Protein AF-A0ABD0VHQ2-F1 (afdb_monomer)

InterPro domains:
  IPR003265 HhH-GPD domain [PF00730] (75-219)
  IPR003265 HhH-GPD domain [SM00478] (79-236)
  IPR003265 HhH-GPD domain [cd00056] (74-234)
  IPR011257 DNA glycosylase [SSF48150] (28-240)
  IPR023170 Helix-hairpin-helix, base-excision DNA repair, C-terminal [G3DSA:1.10.1670.10] (61-238)

Foldseek 3Di:
DDPPPPPDDPDDPPPQDDQPCPPQLPDAQVVLVVLLVVLCVVPNQDPLQVQQDDDPPDDDPDARPPPCFLLLQLLLLLLQPPADNVLSVQLSVLLCVQPVDLVSLLVDDLVSNLVSSVSSPPSSVSSVLSNQLQVVCCVVPVHSHDNVCLVDDLVVLQVVQVVRPPCDPLSSLSSQVRRSVHQAARDDPQNVLVCCLVVRDPVPDDRVSVRSNCSVNHDSSSRNSSNSSSVVCCVPPVCSVPPPDDDDDDDPDDD

pLDDT: mean 85.96, std 19.12, range [31.58, 98.62]

Structure (mmCIF, N/CA/C/O backbone):
data_AF-A0ABD0VHQ2-F1
#
_entry.id   AF-A0ABD0VHQ2-F1
#
loop_
_atom_site.group_PDB
_atom_site.id
_atom_site.type_symbol
_atom_site.label_atom_id
_atom_site.label_alt_id
_atom_site.label_comp_id
_atom_site.label_asym_id
_atom_site.label_entity_id
_atom_site.label_seq_id
_atom_site.pdbx_PDB_ins_code
_atom_site.Cartn_x
_atom_site.Cartn_y
_atom_site.Cartn_z
_atom_site.occupancy
_atom_site.B_iso_or_equiv
_atom_site.auth_seq_id
_atom_site.auth_comp_id
_atom_site.auth_asym_id
_atom_site.auth_atom_id
_atom_site.pdbx_PDB_model_num
ATOM 1 N N . MET A 1 1 ? -34.376 13.775 11.002 1.00 32.03 1 MET A N 1
ATOM 2 C CA . MET A 1 1 ? -34.172 14.749 9.905 1.00 32.03 1 MET A CA 1
ATOM 3 C C . MET A 1 1 ? -32.866 14.419 9.201 1.00 32.03 1 MET A C 1
ATOM 5 O O . MET A 1 1 ? -31.866 14.306 9.905 1.00 32.03 1 MET A O 1
ATOM 9 N N . PRO A 1 2 ? -32.842 14.221 7.873 1.00 35.91 2 PRO A N 1
ATOM 10 C CA . PRO A 1 2 ? -31.590 13.992 7.163 1.00 35.91 2 PRO A CA 1
ATOM 11 C C . PRO A 1 2 ? -30.773 15.289 7.191 1.00 35.91 2 PRO A C 1
ATOM 13 O O . PRO A 1 2 ? -31.261 16.351 6.802 1.00 35.91 2 PRO A O 1
ATOM 16 N N . ARG A 1 3 ? -29.548 15.234 7.725 1.00 41.62 3 ARG A N 1
ATOM 17 C CA . ARG A 1 3 ? -28.636 16.382 7.693 1.00 41.62 3 ARG A CA 1
ATOM 18 C C . ARG A 1 3 ? -28.199 16.581 6.248 1.00 41.62 3 ARG A C 1
ATOM 20 O O . ARG A 1 3 ? -27.579 15.702 5.661 1.00 41.62 3 ARG A O 1
ATOM 27 N N . ASN A 1 4 ? -28.547 17.741 5.702 1.00 34.88 4 ASN A N 1
ATOM 28 C CA . ASN A 1 4 ? -28.136 18.204 4.385 1.00 34.88 4 ASN A CA 1
ATOM 29 C C . ASN A 1 4 ? -26.598 18.172 4.294 1.00 34.88 4 ASN A C 1
ATOM 31 O O . ASN A 1 4 ? -25.917 19.029 4.865 1.00 34.88 4 ASN A O 1
ATOM 35 N N . LEU A 1 5 ? -26.044 17.167 3.614 1.00 46.16 5 LEU A N 1
ATOM 36 C CA . LEU A 1 5 ? -24.639 17.153 3.219 1.00 46.16 5 LEU A CA 1
ATOM 37 C C . LEU A 1 5 ? -24.462 18.297 2.218 1.00 46.16 5 LEU A C 1
ATOM 39 O O . LEU A 1 5 ? -24.967 18.232 1.100 1.00 46.16 5 LEU A O 1
ATOM 43 N N . LYS A 1 6 ? -23.799 19.383 2.638 1.00 37.25 6 LYS A N 1
ATOM 44 C CA . LYS A 1 6 ? -23.501 20.511 1.746 1.00 37.25 6 LYS A CA 1
ATOM 45 C C . LYS A 1 6 ? -22.791 19.980 0.491 1.00 37.25 6 LYS A C 1
ATOM 47 O O . LYS A 1 6 ? -21.845 19.200 0.644 1.00 37.25 6 LYS A O 1
ATOM 52 N N . PRO A 1 7 ? -23.180 20.414 -0.721 1.00 38.12 7 PRO A N 1
ATOM 53 C CA . PRO A 1 7 ? -22.456 20.053 -1.931 1.00 38.12 7 PRO A CA 1
ATOM 54 C C . PRO A 1 7 ? -21.006 20.533 -1.794 1.00 38.12 7 PRO A C 1
ATOM 56 O O . PRO A 1 7 ? -20.747 21.721 -1.576 1.00 38.12 7 PRO A O 1
ATOM 59 N N . ARG A 1 8 ? -20.053 19.595 -1.839 1.00 54.00 8 ARG A N 1
ATOM 60 C CA . ARG A 1 8 ? -18.623 19.924 -1.825 1.00 54.00 8 ARG A CA 1
ATOM 61 C C . ARG A 1 8 ? -18.292 20.652 -3.130 1.00 54.00 8 ARG A C 1
ATOM 63 O O . ARG A 1 8 ? -18.678 20.198 -4.203 1.00 54.00 8 ARG A O 1
ATOM 70 N N . LYS A 1 9 ? -17.577 21.779 -3.030 1.00 43.12 9 LYS A N 1
ATOM 71 C CA . LYS A 1 9 ? -16.965 22.436 -4.196 1.00 43.12 9 LYS A CA 1
ATOM 72 C C . LYS A 1 9 ? -16.105 21.407 -4.947 1.00 43.12 9 LYS A C 1
ATOM 74 O O . LYS A 1 9 ? -15.422 20.638 -4.267 1.00 43.12 9 LYS A O 1
ATOM 79 N N . PRO A 1 10 ? -16.088 21.419 -6.293 1.00 42.47 10 PRO A N 1
ATOM 80 C CA . PRO A 1 10 ? -15.136 20.624 -7.055 1.00 42.47 10 PRO A CA 1
ATOM 81 C C . PRO A 1 10 ? -13.730 20.951 -6.560 1.00 42.47 10 PRO A C 1
ATOM 83 O O . PRO A 1 10 ? -13.352 22.127 -6.494 1.00 42.47 10 PRO A O 1
ATOM 86 N N . LEU A 1 11 ? -12.979 19.930 -6.154 1.00 51.78 11 LEU A N 1
ATOM 87 C CA . LEU A 1 11 ? -11.563 20.104 -5.887 1.00 51.78 11 LEU A CA 1
ATOM 88 C C . LEU A 1 11 ? -10.924 20.464 -7.233 1.00 51.78 11 LEU A C 1
ATOM 90 O O . LEU A 1 11 ? -11.133 19.753 -8.216 1.00 51.78 11 LEU A O 1
ATOM 94 N N . ALA A 1 12 ? -10.211 21.592 -7.309 1.00 46.41 12 ALA A N 1
ATOM 95 C CA . ALA A 1 12 ? -9.442 21.922 -8.506 1.00 46.41 12 ALA A CA 1
ATOM 96 C C . ALA A 1 12 ? -8.569 20.711 -8.860 1.00 46.41 12 ALA A C 1
ATOM 98 O O . ALA A 1 12 ? -7.960 20.133 -7.956 1.00 46.41 12 ALA A O 1
ATOM 99 N N . ALA A 1 13 ? -8.557 20.305 -10.135 1.00 47.84 13 ALA A N 1
ATOM 100 C CA . ALA A 1 13 ? -7.766 19.169 -10.592 1.00 47.84 13 ALA A CA 1
ATOM 101 C C . ALA A 1 13 ? -6.332 19.334 -10.073 1.00 47.84 13 ALA A C 1
ATOM 103 O O . ALA A 1 13 ? -5.643 20.289 -10.438 1.00 47.84 13 ALA A O 1
ATOM 104 N N . ALA A 1 14 ? -5.921 18.465 -9.147 1.00 56.12 14 ALA A N 1
ATOM 105 C CA . ALA A 1 14 ? -4.583 18.530 -8.591 1.00 56.12 14 ALA A CA 1
ATOM 106 C C . ALA A 1 14 ? -3.606 18.316 -9.749 1.00 56.12 14 ALA A C 1
ATOM 108 O O . ALA A 1 14 ? -3.655 17.276 -10.405 1.00 56.12 14 ALA A O 1
ATOM 109 N N . MET A 1 15 ? -2.769 19.317 -10.033 1.00 58.94 15 MET A N 1
ATOM 110 C CA . MET A 1 15 ? -1.720 19.187 -11.039 1.00 58.94 15 MET A CA 1
ATOM 111 C C . MET A 1 15 ? -0.862 17.974 -10.684 1.00 58.94 15 MET A C 1
ATOM 113 O O . MET A 1 15 ? -0.415 17.847 -9.540 1.00 58.94 15 MET A O 1
ATOM 117 N N . GLU A 1 16 ? -0.659 17.075 -11.647 1.00 71.12 16 GLU A N 1
ATOM 118 C CA . GLU A 1 16 ? 0.240 15.947 -11.440 1.00 71.12 16 GLU A CA 1
ATOM 119 C C . GLU A 1 16 ? 1.636 16.480 -11.087 1.00 71.12 16 GLU A C 1
ATOM 121 O O . GLU A 1 16 ? 2.123 17.413 -11.738 1.00 71.12 16 GLU A O 1
ATOM 126 N N . PRO A 1 17 ? 2.283 15.934 -10.045 1.00 79.62 17 PRO A N 1
ATOM 127 C CA . PRO A 1 17 ? 3.626 16.354 -9.681 1.00 79.62 17 PRO A CA 1
ATOM 128 C C . PRO A 1 17 ? 4.595 16.119 -10.853 1.00 79.62 17 PRO A C 1
ATOM 130 O O . PRO A 1 17 ? 4.420 15.170 -11.624 1.00 79.62 17 PRO A O 1
ATOM 133 N N . PRO A 1 18 ? 5.626 16.969 -11.001 1.00 86.19 18 PRO A N 1
ATOM 134 C CA . PRO A 1 18 ? 6.576 16.852 -12.100 1.00 86.19 18 PRO A CA 1
ATOM 135 C C . PRO A 1 18 ? 7.311 15.507 -12.061 1.00 86.19 18 PRO A C 1
ATOM 137 O O . PRO A 1 18 ? 7.576 14.959 -10.990 1.00 86.19 18 PRO A O 1
ATOM 140 N N . GLU A 1 19 ? 7.667 14.991 -13.242 1.00 91.25 19 GLU A N 1
ATOM 141 C CA . GLU A 1 19 ? 8.496 13.788 -13.382 1.00 91.25 19 GLU A CA 1
ATOM 142 C C . GLU A 1 19 ? 9.865 14.027 -12.723 1.00 91.25 19 GLU A C 1
ATOM 144 O O . GLU A 1 19 ? 10.600 14.903 -13.185 1.00 91.25 19 GLU A O 1
ATOM 149 N N . PRO A 1 20 ? 10.224 13.291 -11.653 1.00 94.75 20 PRO A N 1
ATOM 150 C CA . PRO A 1 20 ? 11.471 13.533 -10.934 1.00 94.75 20 PRO A CA 1
ATOM 151 C C . PRO A 1 20 ? 12.729 13.132 -11.716 1.00 94.75 20 PRO A C 1
ATOM 153 O O . PRO A 1 20 ? 13.809 13.618 -11.377 1.00 94.75 20 PRO A O 1
ATOM 156 N N . TYR A 1 21 ? 12.616 12.254 -12.721 1.00 95.12 21 TYR 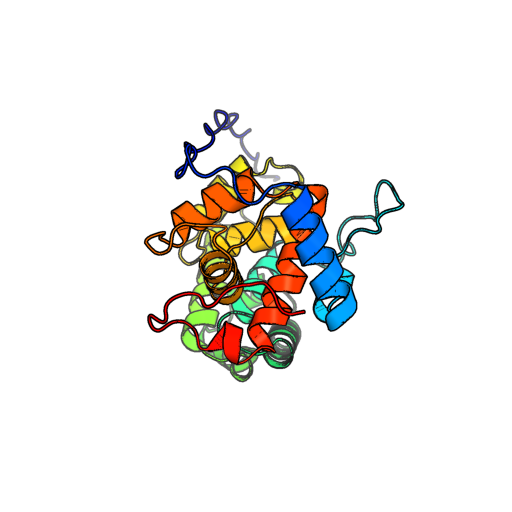A N 1
ATOM 157 C CA . TYR A 1 21 ? 13.741 11.770 -13.531 1.00 95.12 21 TYR A CA 1
ATOM 158 C C . TYR A 1 21 ? 13.438 11.897 -15.035 1.00 95.12 21 TYR A C 1
ATOM 160 O O . TYR A 1 21 ? 13.211 10.887 -15.708 1.00 95.12 21 TYR A O 1
ATOM 168 N N . PRO A 1 22 ? 13.420 13.125 -15.588 1.00 91.81 22 PRO A N 1
ATOM 169 C CA . PRO A 1 22 ? 13.055 13.357 -16.988 1.00 91.81 22 PRO A CA 1
ATOM 170 C C . PRO A 1 22 ? 14.007 12.661 -17.970 1.00 91.81 22 PRO A C 1
ATOM 172 O O . PRO A 1 22 ? 13.559 12.128 -18.984 1.00 91.81 22 PRO A O 1
ATOM 175 N N . ASP A 1 23 ? 15.292 12.580 -17.620 1.00 93.56 23 ASP A N 1
ATOM 176 C CA . ASP A 1 23 ? 16.342 12.000 -18.466 1.00 93.56 23 ASP A CA 1
ATOM 177 C C . ASP A 1 23 ? 16.473 10.475 -18.327 1.00 93.56 23 ASP A C 1
ATOM 179 O O . ASP A 1 23 ? 17.290 9.860 -19.008 1.00 93.56 23 ASP A O 1
ATOM 183 N N . LEU A 1 24 ? 15.691 9.841 -17.442 1.00 93.81 24 LEU A N 1
ATOM 184 C CA . LEU A 1 24 ? 15.707 8.390 -17.258 1.00 93.81 24 LEU A CA 1
ATOM 185 C C . LEU A 1 24 ? 14.541 7.761 -18.037 1.00 93.81 24 LEU A C 1
ATOM 187 O O . LEU A 1 24 ? 13.400 7.863 -17.584 1.00 93.81 24 LEU A O 1
ATOM 191 N N . PRO A 1 25 ? 14.778 7.103 -19.192 1.00 93.81 25 PRO A N 1
ATOM 192 C CA . PRO A 1 25 ? 13.713 6.571 -20.046 1.00 93.81 25 PRO A CA 1
ATOM 193 C C . PRO A 1 25 ? 13.103 5.250 -19.550 1.00 93.81 25 PRO A C 1
ATOM 195 O O . PRO A 1 25 ? 12.193 4.723 -20.191 1.00 93.81 25 PRO A O 1
ATOM 198 N N . PHE A 1 26 ? 13.596 4.711 -18.437 1.00 94.62 26 PHE A N 1
ATOM 199 C CA . PHE A 1 26 ? 13.237 3.394 -17.919 1.00 94.62 26 PHE A CA 1
ATOM 200 C C . PHE A 1 26 ? 12.211 3.487 -16.777 1.00 94.62 26 PHE A C 1
ATOM 202 O O . PHE A 1 26 ? 12.101 4.538 -16.169 1.00 94.62 26 PHE A O 1
ATOM 209 N N . PRO A 1 27 ? 11.467 2.412 -16.471 1.00 97.69 27 PRO A N 1
ATOM 210 C CA . PRO A 1 27 ? 11.302 1.247 -17.329 1.00 97.69 27 PRO A CA 1
ATOM 211 C C . PRO A 1 27 ? 10.542 1.586 -18.613 1.00 97.69 27 PRO A C 1
ATOM 213 O O . PRO A 1 27 ? 9.638 2.423 -18.619 1.00 97.69 27 PRO A O 1
ATOM 216 N N . THR A 1 28 ? 10.882 0.898 -19.701 1.00 97.69 28 THR A N 1
ATOM 217 C CA . THR A 1 28 ? 10.029 0.881 -20.894 1.00 97.69 28 THR A CA 1
ATOM 218 C C . THR A 1 28 ? 8.839 -0.058 -20.677 1.00 97.69 28 THR A C 1
ATOM 220 O O . THR A 1 28 ? 8.873 -0.958 -19.833 1.00 97.69 28 THR A O 1
ATOM 223 N N . ALA A 1 29 ? 7.778 0.105 -21.471 1.00 97.56 29 ALA A N 1
ATOM 224 C CA . ALA A 1 29 ? 6.630 -0.803 -21.434 1.00 97.56 29 ALA A CA 1
ATOM 225 C C . ALA A 1 29 ? 7.023 -2.261 -21.752 1.00 97.56 29 ALA A C 1
ATOM 227 O O . ALA A 1 29 ? 6.452 -3.195 -21.195 1.00 97.56 29 ALA A O 1
ATOM 228 N N . GLU A 1 30 ? 8.012 -2.458 -22.625 1.00 97.94 30 GLU A N 1
ATOM 229 C CA . GLU A 1 30 ? 8.549 -3.777 -22.967 1.00 97.94 30 GLU A CA 1
ATOM 230 C C . GLU A 1 30 ? 9.301 -4.409 -21.795 1.00 97.94 30 GLU A C 1
ATOM 232 O O . GLU A 1 30 ? 9.023 -5.553 -21.446 1.00 97.94 30 GLU A O 1
ATOM 237 N N . GLN A 1 31 ? 10.154 -3.645 -21.105 1.00 98.00 31 GLN A N 1
ATOM 238 C CA . GLN A 1 31 ? 10.816 -4.114 -19.884 1.00 98.00 31 GLN A CA 1
ATOM 239 C C . GLN A 1 31 ? 9.805 -4.466 -18.789 1.00 98.00 31 GLN A C 1
ATOM 241 O O . GLN A 1 31 ? 9.973 -5.469 -18.100 1.00 98.00 31 GLN A O 1
ATOM 246 N N . CYS A 1 32 ? 8.734 -3.676 -18.641 1.00 98.44 32 CYS A N 1
ATOM 247 C CA . CYS A 1 32 ? 7.661 -3.985 -17.696 1.00 98.44 32 CYS A CA 1
ATOM 248 C C . CYS A 1 32 ? 6.993 -5.330 -18.015 1.00 98.44 32 CYS A C 1
ATOM 250 O O . CYS A 1 32 ? 6.752 -6.115 -17.098 1.00 98.44 32 CYS A O 1
ATOM 252 N N . ARG A 1 33 ? 6.704 -5.601 -19.297 1.00 98.25 33 ARG A N 1
ATOM 253 C CA . ARG A 1 33 ? 6.120 -6.877 -19.742 1.00 98.25 33 ARG A CA 1
ATOM 254 C C . ARG A 1 33 ? 7.076 -8.041 -19.525 1.00 98.25 33 ARG A C 1
ATOM 256 O O . ARG A 1 33 ? 6.670 -9.004 -18.893 1.00 98.25 33 ARG A O 1
ATOM 263 N N . SER A 1 34 ? 8.332 -7.907 -19.951 1.00 98.06 34 SER A N 1
ATOM 264 C CA . SER A 1 34 ? 9.353 -8.946 -19.766 1.00 98.06 34 SER A CA 1
ATOM 265 C C . SER A 1 34 ? 9.490 -9.322 -18.294 1.00 98.06 34 SER A C 1
ATOM 267 O O . SER A 1 34 ? 9.296 -10.476 -17.942 1.00 98.06 34 SER A O 1
ATOM 269 N N . VAL A 1 35 ? 9.699 -8.343 -17.402 1.00 97.81 35 VAL A N 1
ATOM 270 C CA . VAL A 1 35 ? 9.850 -8.619 -15.963 1.00 97.81 35 VAL A CA 1
ATOM 271 C C . VAL A 1 35 ? 8.587 -9.244 -15.369 1.00 97.81 35 VAL A C 1
ATOM 273 O O . VAL A 1 35 ? 8.686 -10.153 -14.546 1.00 97.81 35 VAL A O 1
ATOM 276 N N . ARG A 1 36 ? 7.394 -8.783 -15.764 1.00 97.44 36 ARG A N 1
ATOM 277 C CA . ARG A 1 36 ? 6.133 -9.407 -15.339 1.00 97.44 36 ARG A CA 1
ATOM 278 C C . ARG A 1 36 ? 6.082 -10.872 -15.781 1.00 97.44 36 ARG A C 1
ATOM 280 O O . ARG A 1 36 ? 5.765 -11.724 -14.958 1.00 97.44 36 ARG A O 1
ATOM 287 N N . ASP A 1 37 ? 6.378 -11.153 -17.044 1.00 97.62 37 ASP A N 1
ATOM 288 C CA . ASP A 1 37 ? 6.254 -12.488 -17.635 1.00 97.62 37 ASP A CA 1
ATOM 289 C C . ASP A 1 37 ? 7.297 -13.453 -17.058 1.00 97.62 37 ASP A C 1
ATOM 291 O O . ASP A 1 37 ? 6.944 -14.569 -16.678 1.00 97.62 37 ASP A O 1
ATOM 295 N N . ASP A 1 38 ? 8.533 -12.993 -16.858 1.00 97.44 38 ASP A N 1
ATOM 296 C CA . ASP A 1 38 ? 9.605 -13.764 -16.221 1.00 97.44 38 ASP A CA 1
ATOM 297 C C . ASP A 1 38 ? 9.257 -14.120 -14.770 1.00 97.44 38 ASP A C 1
ATOM 299 O O . ASP A 1 38 ? 9.387 -15.270 -14.344 1.00 97.44 38 ASP A O 1
ATOM 303 N N . LEU A 1 39 ? 8.765 -13.147 -13.991 1.00 96.56 39 LEU A N 1
ATOM 304 C CA . LEU A 1 39 ? 8.337 -13.398 -12.614 1.00 96.56 39 LEU A CA 1
ATOM 305 C C . LEU A 1 39 ? 7.130 -14.333 -12.568 1.00 96.56 39 LEU A C 1
ATOM 307 O O . LEU A 1 39 ? 7.074 -15.208 -11.704 1.00 96.56 39 LEU A O 1
ATOM 311 N N . LEU A 1 40 ? 6.178 -14.166 -13.486 1.00 95.44 40 LEU A N 1
ATOM 312 C CA . LEU A 1 40 ? 5.008 -15.028 -13.587 1.00 95.44 40 LEU A CA 1
ATOM 313 C C . LEU A 1 40 ? 5.405 -16.469 -13.934 1.00 95.44 40 LEU A C 1
ATOM 315 O O . LEU A 1 40 ? 4.886 -17.394 -13.317 1.00 95.44 40 LEU A O 1
ATOM 319 N N . ALA A 1 41 ? 6.341 -16.667 -14.862 1.00 96.56 41 ALA A N 1
ATOM 320 C CA . ALA A 1 41 ? 6.870 -17.984 -15.206 1.00 96.56 41 ALA A CA 1
ATOM 321 C C . ALA A 1 41 ? 7.649 -18.615 -14.040 1.00 96.56 41 ALA A C 1
ATOM 323 O O . ALA A 1 41 ? 7.538 -19.815 -13.798 1.00 96.56 41 ALA A O 1
ATOM 324 N N . PHE A 1 42 ? 8.403 -17.808 -13.288 1.00 94.44 42 PHE A N 1
ATOM 325 C CA . PHE A 1 42 ? 9.232 -18.283 -12.181 1.00 94.44 42 PHE A CA 1
ATOM 326 C C . PHE A 1 42 ? 8.426 -18.720 -10.951 1.00 94.44 42 PHE A C 1
ATOM 328 O O . PHE A 1 42 ? 8.722 -19.757 -10.361 1.00 94.44 42 PHE A O 1
ATOM 335 N N . GLN A 1 43 ? 7.437 -17.924 -10.528 1.00 93.88 43 GLN A N 1
ATOM 336 C CA . GLN A 1 43 ? 6.738 -18.141 -9.249 1.00 93.88 43 GLN A CA 1
ATOM 337 C C . GLN A 1 43 ? 5.221 -18.341 -9.381 1.00 93.88 43 GLN A C 1
ATOM 339 O O . GLN A 1 43 ? 4.548 -18.586 -8.379 1.00 93.88 43 GLN A O 1
ATOM 344 N N . GLY A 1 44 ? 4.667 -18.229 -10.590 1.00 95.06 44 GLY A N 1
ATOM 345 C CA . GLY A 1 44 ? 3.226 -18.127 -10.794 1.00 95.06 44 GLY A CA 1
ATOM 346 C C . GLY A 1 44 ? 2.658 -16.794 -10.296 1.00 95.06 44 GLY A C 1
ATOM 347 O O . GLY A 1 44 ? 3.361 -15.937 -9.754 1.00 95.06 44 GLY A O 1
ATOM 348 N N . PHE A 1 45 ? 1.352 -16.599 -10.487 1.00 94.88 45 PHE A N 1
ATOM 349 C CA . PHE A 1 45 ? 0.678 -15.448 -9.894 1.00 94.88 45 PHE A CA 1
ATOM 350 C C . PHE A 1 45 ? 0.434 -15.717 -8.397 1.00 94.88 45 PHE A C 1
ATOM 352 O O . PHE A 1 45 ? -0.028 -16.810 -8.059 1.00 94.88 45 PHE A O 1
ATOM 359 N N . PRO A 1 46 ? 0.715 -14.773 -7.479 1.00 92.31 46 PRO A N 1
ATOM 360 C CA . PRO A 1 46 ? 0.592 -15.047 -6.051 1.00 92.31 46 PRO A CA 1
ATOM 361 C C . PRO A 1 46 ? -0.879 -15.176 -5.629 1.00 92.31 46 PRO A C 1
ATOM 363 O O . PRO A 1 46 ? -1.675 -14.245 -5.800 1.00 92.31 46 PRO A O 1
ATOM 366 N N . LYS A 1 47 ? -1.233 -16.328 -5.044 1.00 90.75 47 LYS A N 1
ATOM 367 C CA . LYS A 1 47 ? -2.615 -16.685 -4.671 1.00 90.75 47 LYS A CA 1
ATOM 368 C C . LYS A 1 47 ? -3.271 -15.666 -3.741 1.00 90.75 47 LYS A C 1
ATOM 370 O O . LYS A 1 47 ? -4.474 -15.432 -3.809 1.00 90.75 47 LYS A O 1
ATOM 375 N N . GLU A 1 48 ? -2.493 -15.026 -2.873 1.00 87.75 48 GLU A N 1
ATOM 376 C CA . GLU A 1 48 ? -2.980 -14.002 -1.948 1.00 87.75 48 GLU A CA 1
ATOM 377 C C . GLU A 1 48 ? -3.555 -12.759 -2.646 1.00 87.75 48 GLU A C 1
ATOM 379 O O . GLU A 1 48 ? -4.397 -12.070 -2.064 1.00 87.75 48 GLU A O 1
ATOM 384 N N . PHE A 1 49 ? -3.145 -12.486 -3.890 1.00 91.38 49 PHE A N 1
ATOM 385 C CA . PHE A 1 49 ? -3.606 -11.332 -4.659 1.00 91.38 49 PHE A CA 1
ATOM 386 C C . PHE A 1 49 ? -4.701 -11.669 -5.677 1.00 91.38 49 PHE A C 1
ATOM 388 O O . PHE A 1 49 ? -5.322 -10.751 -6.213 1.00 91.38 49 PHE A O 1
ATOM 395 N N . GLU A 1 50 ? -4.994 -12.954 -5.920 1.00 89.69 50 GLU A N 1
ATOM 396 C CA . GLU A 1 50 ? -5.964 -13.404 -6.938 1.00 89.69 50 GLU A CA 1
ATOM 397 C C . GLU A 1 50 ? -7.341 -12.759 -6.767 1.00 89.69 50 GLU A C 1
ATOM 399 O O . GLU A 1 50 ? -7.999 -12.411 -7.747 1.00 89.69 50 GLU A O 1
ATOM 404 N N . ARG A 1 51 ? -7.760 -12.518 -5.518 1.00 86.06 51 ARG A N 1
ATOM 405 C CA . ARG A 1 51 ? -9.055 -11.890 -5.226 1.00 86.06 51 ARG A CA 1
ATOM 406 C C . ARG A 1 51 ? -9.193 -10.477 -5.799 1.00 86.06 51 ARG A C 1
ATOM 408 O O . ARG A 1 51 ? -10.294 -10.101 -6.201 1.00 86.06 51 ARG A O 1
ATOM 415 N N . TYR A 1 52 ? -8.088 -9.730 -5.868 1.00 87.50 52 TYR A N 1
ATOM 416 C CA . TYR A 1 52 ? -8.048 -8.358 -6.382 1.00 87.50 52 TYR A CA 1
ATOM 417 C C . TYR A 1 52 ? -7.717 -8.286 -7.874 1.00 87.50 52 TYR A C 1
ATOM 419 O O . TYR A 1 52 ? -7.887 -7.225 -8.470 1.00 87.50 52 TYR A O 1
ATOM 427 N N . ARG A 1 53 ? -7.226 -9.381 -8.469 1.00 87.50 53 ARG A N 1
ATOM 428 C CA . ARG A 1 53 ? -6.822 -9.415 -9.875 1.00 87.50 53 ARG A CA 1
ATOM 429 C C . ARG A 1 53 ? -8.052 -9.330 -10.774 1.00 87.50 53 ARG A C 1
ATOM 431 O O . ARG A 1 53 ? -8.976 -10.143 -10.665 1.00 87.50 53 ARG A O 1
ATOM 438 N N . ARG A 1 54 ? -8.061 -8.354 -11.684 1.00 74.25 54 ARG A N 1
ATOM 439 C CA . ARG A 1 54 ? -9.069 -8.273 -12.747 1.00 74.25 54 ARG A CA 1
ATOM 440 C C . ARG A 1 54 ? -8.763 -9.324 -13.823 1.00 74.25 54 ARG A C 1
ATOM 442 O O . ARG A 1 54 ? -7.610 -9.423 -14.240 1.00 74.25 54 ARG A O 1
ATOM 449 N N . PRO A 1 55 ? -9.751 -10.108 -14.287 1.00 63.44 55 PRO A N 1
ATOM 450 C CA . PRO A 1 55 ? -9.565 -10.981 -15.440 1.00 63.44 55 PRO A CA 1
ATOM 451 C C . PRO A 1 55 ? -9.232 -10.156 -16.687 1.00 63.44 55 PRO A C 1
ATOM 453 O O . PRO A 1 55 ? -9.862 -9.129 -16.927 1.00 63.44 55 PRO A O 1
ATOM 456 N N . ALA A 1 56 ? -8.290 -10.629 -17.505 1.00 55.97 56 ALA A N 1
ATOM 457 C CA . ALA A 1 56 ? -7.863 -9.943 -18.729 1.00 55.97 56 ALA A CA 1
ATOM 458 C C . ALA A 1 56 ? -8.954 -9.861 -19.820 1.00 55.97 56 ALA A C 1
ATOM 460 O O . ALA A 1 56 ? -8.834 -9.071 -20.749 1.00 55.97 56 ALA A O 1
ATOM 461 N N . THR A 1 57 ? -10.007 -10.680 -19.730 1.00 46.50 57 THR A N 1
ATOM 462 C CA . THR A 1 57 ? -10.961 -10.927 -20.826 1.00 46.50 57 THR A CA 1
ATOM 463 C C . THR A 1 57 ? -12.372 -10.387 -20.602 1.00 46.50 57 THR A C 1
ATOM 465 O O . THR A 1 57 ? -13.222 -10.572 -21.468 1.00 46.50 57 THR A O 1
ATOM 468 N N . ILE A 1 58 ? -12.666 -9.714 -19.485 1.00 42.78 58 ILE A N 1
ATOM 469 C CA . ILE A 1 58 ? -14.024 -9.222 -19.209 1.00 42.78 58 ILE A CA 1
ATOM 470 C C . ILE A 1 58 ? -13.976 -7.753 -18.798 1.00 42.78 58 ILE A C 1
ATOM 472 O O . ILE A 1 58 ? -13.446 -7.399 -17.743 1.00 42.78 58 ILE A O 1
ATOM 476 N N . ALA A 1 59 ? -14.595 -6.907 -19.627 1.00 47.00 59 ALA A N 1
ATOM 477 C CA . ALA A 1 59 ? -15.112 -5.623 -19.189 1.00 47.00 59 ALA A CA 1
ATOM 478 C C . ALA A 1 59 ? -16.021 -5.871 -17.975 1.00 47.00 59 ALA A C 1
ATOM 480 O O . ALA A 1 59 ? -17.061 -6.509 -18.098 1.00 47.00 59 ALA A O 1
ATOM 481 N N . ALA A 1 60 ? -15.586 -5.389 -16.811 1.00 50.56 60 ALA A N 1
ATOM 482 C CA . ALA A 1 60 ? -16.280 -5.479 -15.530 1.00 50.56 60 ALA A CA 1
ATOM 483 C C . ALA A 1 60 ? -16.433 -6.902 -14.948 1.00 50.56 60 ALA A C 1
ATOM 485 O O . ALA A 1 60 ? -17.505 -7.502 -14.960 1.00 50.56 60 ALA A O 1
ATOM 486 N N . LYS A 1 61 ? -15.399 -7.378 -14.237 1.00 42.41 61 LYS A N 1
ATOM 487 C CA . LYS A 1 61 ? -15.708 -8.043 -12.958 1.00 42.41 61 LYS A CA 1
ATOM 488 C C . LYS A 1 61 ? -16.462 -7.001 -12.108 1.00 42.41 61 LYS A C 1
ATOM 490 O O . LYS A 1 61 ? -16.046 -5.835 -12.128 1.00 42.41 61 LYS A O 1
ATOM 495 N N . PRO A 1 62 ? -17.528 -7.364 -11.370 1.00 47.00 62 PRO A N 1
ATOM 496 C CA . PRO A 1 62 ? -18.048 -6.480 -10.337 1.00 47.00 62 PRO A CA 1
ATOM 497 C C . PRO A 1 62 ? -16.880 -6.033 -9.440 1.00 47.00 62 PRO A C 1
ATOM 499 O O . PRO A 1 62 ? -15.891 -6.773 -9.328 1.00 47.00 62 PRO A O 1
ATOM 502 N N . PRO A 1 63 ? -16.950 -4.850 -8.803 1.00 52.03 63 PRO A N 1
ATOM 503 C CA . PRO A 1 63 ? -15.998 -4.508 -7.749 1.00 52.03 63 PRO A CA 1
ATOM 504 C C . PRO A 1 63 ? -15.871 -5.688 -6.774 1.00 52.03 63 PRO A C 1
ATOM 506 O O . PRO A 1 63 ? -16.780 -6.523 -6.710 1.00 52.03 63 PRO A O 1
ATOM 509 N N . LEU A 1 64 ? -14.737 -5.777 -6.059 1.00 57.94 64 LEU A N 1
ATOM 510 C CA . LEU A 1 64 ? -14.577 -6.645 -4.878 1.00 57.94 64 LEU A CA 1
ATOM 511 C C . LEU A 1 64 ? -15.940 -6.912 -4.247 1.00 57.94 64 LEU A C 1
ATOM 513 O O . LEU A 1 64 ? -16.667 -5.935 -4.051 1.00 57.94 64 LEU A O 1
ATOM 517 N N . SER A 1 65 ? -16.284 -8.193 -4.035 1.00 52.78 65 SER A N 1
ATOM 518 C CA . SER A 1 65 ? -17.600 -8.627 -3.540 1.00 52.78 65 SER A CA 1
ATOM 519 C C . SER A 1 65 ? -18.178 -7.571 -2.609 1.00 52.78 65 SER A C 1
ATOM 521 O O . SER A 1 65 ? -17.453 -7.138 -1.711 1.00 52.78 65 SER A O 1
ATOM 523 N N . SER A 1 66 ? -19.427 -7.155 -2.840 1.00 50.47 66 SER A N 1
ATOM 524 C CA . SER A 1 66 ? -20.125 -6.038 -2.171 1.00 50.47 66 SER A CA 1
ATOM 525 C C . SER A 1 66 ? -20.009 -5.995 -0.641 1.00 50.47 66 SER A C 1
ATOM 527 O O . SER A 1 66 ? -20.353 -4.990 -0.032 1.00 50.47 66 SER A O 1
ATOM 529 N N . ASP A 1 67 ? -19.514 -7.071 -0.040 1.00 55.72 67 ASP A N 1
ATOM 530 C CA . ASP A 1 67 ? -19.295 -7.275 1.382 1.00 55.72 67 ASP A CA 1
ATOM 531 C C . ASP A 1 67 ? -17.968 -6.681 1.914 1.00 55.72 67 ASP A C 1
ATOM 533 O O . ASP A 1 67 ? -17.846 -6.480 3.120 1.00 55.72 67 ASP A O 1
ATOM 537 N N . GLU A 1 68 ? -16.966 -6.372 1.071 1.00 73.75 68 GLU A N 1
ATOM 538 C CA . GLU A 1 68 ? -15.702 -5.758 1.529 1.00 73.75 68 GLU A CA 1
ATOM 539 C C . GLU A 1 68 ? -15.700 -4.235 1.313 1.00 73.75 68 GLU A C 1
ATOM 541 O O . GLU A 1 68 ? -15.364 -3.712 0.242 1.00 73.75 68 GLU A O 1
ATOM 546 N N . SER A 1 69 ? -16.056 -3.509 2.375 1.00 90.69 69 SER A N 1
ATOM 547 C CA . SER A 1 69 ? -16.052 -2.044 2.400 1.00 90.69 69 SER A CA 1
ATOM 548 C C . SER A 1 69 ? -14.642 -1.456 2.198 1.00 90.69 69 SER A C 1
ATOM 550 O O . SER A 1 69 ? -13.620 -2.062 2.542 1.00 90.69 69 SER A O 1
ATOM 552 N N . VAL A 1 70 ? -14.546 -0.222 1.691 1.00 94.38 70 VAL A N 1
ATOM 553 C CA . VAL A 1 70 ? -13.239 0.468 1.565 1.00 94.38 70 VAL A CA 1
ATOM 554 C C . VAL A 1 70 ? -12.538 0.641 2.923 1.00 94.38 70 VAL A C 1
ATOM 556 O O . VAL A 1 70 ? -11.305 0.636 2.993 1.00 94.38 70 VAL A O 1
ATOM 559 N N . ILE A 1 71 ? -13.298 0.763 4.017 1.00 95.50 71 ILE A N 1
ATOM 560 C CA . ILE A 1 71 ? -12.728 0.899 5.360 1.00 95.50 71 ILE A CA 1
ATOM 561 C C . ILE A 1 71 ? -12.165 -0.427 5.891 1.00 95.50 71 ILE A C 1
ATOM 563 O O . ILE A 1 71 ? -11.076 -0.425 6.473 1.00 95.50 71 ILE A O 1
ATOM 567 N N . ASP A 1 72 ? -12.808 -1.559 5.584 1.00 95.31 72 ASP A N 1
ATOM 568 C CA . ASP A 1 72 ? -12.264 -2.903 5.821 1.00 95.31 72 ASP A CA 1
ATOM 569 C C . ASP A 1 72 ? -10.923 -3.067 5.104 1.00 95.31 72 ASP A C 1
ATOM 571 O O . ASP A 1 72 ? -9.946 -3.566 5.677 1.00 95.31 72 ASP A O 1
ATOM 575 N N . GLY A 1 73 ? -10.844 -2.569 3.870 1.00 94.56 73 GLY A N 1
ATOM 576 C CA . GLY A 1 73 ? -9.621 -2.615 3.089 1.00 94.56 73 GLY A CA 1
ATOM 577 C C . GLY A 1 73 ? -8.486 -1.768 3.643 1.00 94.56 73 GLY A C 1
ATOM 578 O O . GLY A 1 73 ? -7.348 -2.233 3.762 1.00 94.56 73 GLY A O 1
ATOM 579 N N . LEU A 1 74 ? -8.792 -0.544 4.068 1.00 96.25 74 LEU A N 1
ATOM 580 C CA . LEU A 1 74 ? -7.824 0.324 4.728 1.00 96.25 74 LEU A CA 1
ATOM 581 C C . LEU A 1 74 ? -7.269 -0.315 6.013 1.00 96.25 74 LEU A C 1
ATOM 583 O O . LEU A 1 74 ? -6.054 -0.312 6.229 1.00 96.25 74 LEU A O 1
ATOM 587 N N . VAL A 1 75 ? -8.131 -0.900 6.851 1.00 96.81 75 VAL A N 1
ATOM 588 C CA . VAL A 1 75 ? -7.698 -1.592 8.076 1.00 96.81 75 VAL A CA 1
ATOM 589 C C . VAL A 1 75 ? -6.879 -2.840 7.744 1.00 96.81 75 VAL A C 1
ATOM 591 O O . VAL A 1 75 ? -5.833 -3.054 8.358 1.00 96.81 75 VAL A O 1
ATOM 594 N N . SER A 1 76 ? -7.272 -3.610 6.728 1.00 95.81 76 SER A N 1
ATOM 595 C CA . SER A 1 76 ? -6.506 -4.765 6.239 1.00 95.81 76 SER A CA 1
ATOM 596 C C . SER A 1 76 ? -5.082 -4.376 5.818 1.00 95.81 76 SER A C 1
ATOM 598 O O . SER A 1 76 ? -4.114 -5.023 6.226 1.00 95.81 76 SER A O 1
ATOM 600 N N . ILE A 1 77 ? -4.925 -3.268 5.083 1.00 95.44 77 ILE A N 1
ATOM 601 C CA . ILE A 1 77 ? -3.613 -2.739 4.670 1.00 95.44 77 ILE A CA 1
ATOM 602 C C . ILE A 1 77 ? -2.779 -2.284 5.874 1.00 95.44 77 ILE A C 1
ATOM 604 O O . ILE A 1 77 ? -1.562 -2.454 5.883 1.00 95.44 77 ILE A O 1
ATOM 608 N N . LEU A 1 78 ? -3.392 -1.696 6.905 1.00 95.69 78 LEU A N 1
ATOM 609 C CA . LEU A 1 78 ? -2.669 -1.312 8.124 1.00 95.69 78 LEU A CA 1
ATOM 610 C C . LEU A 1 78 ? -2.204 -2.534 8.916 1.00 95.69 78 LEU A C 1
ATOM 612 O O . LEU A 1 78 ? -1.083 -2.554 9.435 1.00 95.69 78 LEU A O 1
ATOM 616 N N . LEU A 1 79 ? -3.049 -3.562 8.996 1.00 96.69 79 LEU A N 1
ATOM 617 C CA . LEU A 1 79 ? -2.735 -4.801 9.693 1.00 96.69 79 LEU A CA 1
ATOM 618 C C . LEU A 1 79 ? -1.634 -5.601 8.993 1.00 96.69 79 LEU A C 1
ATOM 620 O O . LEU A 1 79 ? -0.856 -6.242 9.700 1.00 96.69 79 LEU A O 1
ATOM 624 N N . SER A 1 80 ? -1.493 -5.504 7.666 1.00 93.88 80 SER A N 1
ATOM 625 C CA . SER A 1 80 ? -0.432 -6.179 6.899 1.00 93.88 80 SER A CA 1
ATOM 626 C C . SER A 1 80 ? 0.960 -5.556 7.031 1.00 93.88 80 SER A C 1
ATOM 628 O O . SER A 1 80 ? 1.958 -6.183 6.679 1.00 93.88 80 SER A O 1
ATOM 630 N N . GLN A 1 81 ? 1.080 -4.357 7.605 1.00 91.56 81 GLN A N 1
ATOM 631 C CA . GLN A 1 81 ? 2.384 -3.713 7.788 1.00 91.56 81 GLN A CA 1
ATOM 632 C C . GLN A 1 81 ? 3.256 -4.481 8.791 1.00 91.56 81 GLN A C 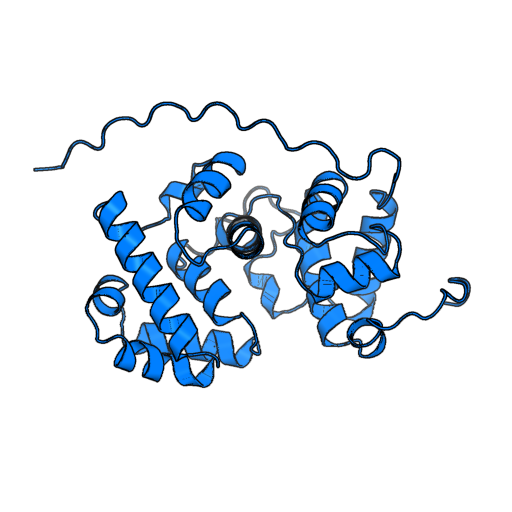1
ATOM 634 O O . GLN A 1 81 ? 2.834 -4.726 9.923 1.00 91.56 81 GLN A O 1
ATOM 639 N N . ASN A 1 82 ? 4.499 -4.787 8.408 1.00 89.94 82 ASN A N 1
ATOM 640 C CA . ASN A 1 82 ? 5.506 -5.443 9.258 1.00 89.94 82 ASN A CA 1
ATOM 641 C C . ASN A 1 82 ? 5.016 -6.756 9.890 1.00 89.94 82 ASN A C 1
ATOM 643 O O . ASN A 1 82 ? 5.225 -7.006 11.077 1.00 89.94 82 ASN A O 1
ATOM 647 N N . THR A 1 83 ? 4.314 -7.573 9.111 1.00 92.44 83 THR A N 1
ATOM 648 C CA . THR A 1 83 ? 3.868 -8.901 9.530 1.00 92.44 83 THR A CA 1
ATOM 649 C C . THR A 1 83 ? 3.699 -9.811 8.318 1.00 92.44 83 THR A C 1
ATOM 651 O O . THR A 1 83 ? 3.888 -9.383 7.180 1.00 92.44 83 THR A O 1
ATOM 654 N N . THR A 1 84 ? 3.370 -11.077 8.551 1.00 90.62 84 THR A N 1
ATOM 655 C CA . THR A 1 84 ? 3.072 -12.031 7.478 1.00 90.62 84 THR A CA 1
ATOM 656 C C . THR A 1 84 ? 1.612 -11.921 7.046 1.00 90.62 84 THR A C 1
ATOM 658 O O . THR A 1 84 ? 0.751 -11.551 7.845 1.00 90.62 84 THR A O 1
ATOM 661 N N . GLU A 1 85 ? 1.302 -12.311 5.807 1.00 88.38 85 GLU A N 1
ATOM 662 C CA . GLU A 1 85 ? -0.087 -12.332 5.315 1.00 88.38 85 GLU A CA 1
ATOM 663 C C . GLU A 1 85 ? -0.996 -13.230 6.171 1.00 88.38 85 GLU A C 1
ATOM 665 O O . GLU A 1 85 ? -2.146 -12.900 6.450 1.00 88.38 85 GLU A O 1
ATOM 670 N N . ALA A 1 86 ? -0.472 -14.358 6.660 1.00 91.38 86 ALA A N 1
ATOM 671 C CA . ALA A 1 86 ? -1.212 -15.234 7.565 1.00 91.38 86 ALA A CA 1
ATOM 672 C C . ALA A 1 86 ? -1.587 -14.515 8.875 1.00 91.38 86 ALA A C 1
ATOM 674 O O . ALA A 1 86 ? -2.719 -14.615 9.351 1.00 91.38 86 ALA A O 1
ATOM 675 N N . ASN A 1 87 ? -0.653 -13.746 9.443 1.00 95.81 87 ASN A N 1
ATOM 676 C CA . ASN A 1 87 ? -0.891 -12.988 10.667 1.00 95.81 87 ASN A CA 1
ATOM 677 C C . ASN A 1 87 ? -1.818 -11.792 10.447 1.00 95.81 87 ASN A C 1
ATOM 679 O O . ASN A 1 87 ? -2.661 -11.534 11.304 1.00 95.81 87 ASN A O 1
ATOM 683 N N . SER A 1 88 ? -1.695 -11.078 9.325 1.00 95.75 88 SER A N 1
ATOM 684 C CA . SER A 1 88 ? -2.562 -9.939 9.006 1.00 95.75 88 SER A CA 1
ATOM 685 C C . SER A 1 88 ? -4.018 -10.378 8.829 1.00 95.75 88 SER A C 1
ATOM 687 O O . SER A 1 88 ? -4.906 -9.801 9.456 1.00 95.75 88 SER A O 1
ATOM 689 N N . ARG A 1 89 ? -4.259 -11.463 8.077 1.00 94.50 89 ARG A N 1
ATOM 690 C CA . ARG A 1 89 ? -5.594 -12.055 7.889 1.00 94.50 89 ARG A CA 1
ATOM 691 C C . ARG A 1 89 ? -6.189 -12.537 9.205 1.00 94.50 89 ARG A C 1
ATOM 693 O O . ARG A 1 89 ? -7.344 -12.241 9.500 1.00 94.50 89 ARG A O 1
ATOM 700 N N . ARG A 1 90 ? -5.394 -13.230 10.027 1.00 97.56 90 ARG A N 1
ATOM 701 C CA . ARG A 1 90 ? -5.824 -13.682 11.358 1.00 97.56 90 ARG A CA 1
ATOM 702 C C . ARG A 1 90 ? -6.155 -12.508 12.281 1.00 97.56 90 ARG A C 1
ATOM 704 O O . ARG A 1 90 ? -7.137 -12.582 13.011 1.00 97.56 90 ARG A O 1
ATOM 711 N N . ALA A 1 91 ? -5.372 -11.429 12.239 1.00 98.25 91 ALA A N 1
ATOM 712 C CA . ALA A 1 91 ? -5.631 -10.227 13.028 1.00 98.25 91 ALA A CA 1
ATOM 713 C C . ALA A 1 91 ? -6.923 -9.525 12.592 1.00 98.25 91 ALA A C 1
ATOM 715 O O . ALA A 1 91 ? -7.704 -9.125 13.450 1.00 98.25 91 ALA A O 1
ATOM 716 N N . PHE A 1 92 ? -7.172 -9.414 11.284 1.00 97.75 92 PHE A N 1
ATOM 717 C CA . PHE A 1 92 ? -8.402 -8.818 10.762 1.00 97.75 92 PHE A CA 1
ATOM 718 C C . PHE A 1 92 ? -9.638 -9.647 11.138 1.00 97.75 92 PHE A C 1
ATOM 720 O O . PHE A 1 92 ? -10.598 -9.105 11.679 1.00 97.75 92 PHE A O 1
ATOM 727 N N . ALA A 1 93 ? -9.586 -10.970 10.943 1.00 97.50 93 ALA A N 1
ATOM 728 C CA . ALA A 1 93 ? -10.673 -11.872 11.323 1.00 97.50 93 ALA A CA 1
ATOM 729 C C . ALA A 1 93 ? -10.960 -11.829 12.835 1.00 97.50 93 ALA A C 1
ATOM 731 O O . ALA A 1 93 ? -12.111 -11.729 13.246 1.00 97.50 93 ALA A O 1
ATOM 732 N N . SER A 1 94 ? -9.910 -11.836 13.664 1.00 98.50 94 SER A N 1
ATOM 733 C CA . SER A 1 94 ? -10.022 -11.697 15.122 1.00 98.50 94 SER A CA 1
ATOM 734 C C . SER A 1 94 ? -10.646 -10.356 15.527 1.00 98.50 94 SER A C 1
ATOM 736 O O . SER A 1 94 ? -11.523 -10.320 16.387 1.00 98.50 94 SER A O 1
ATOM 738 N N . LEU A 1 95 ? -10.256 -9.256 14.869 1.00 98.44 95 LEU A N 1
ATOM 739 C CA . LEU A 1 95 ? -10.838 -7.935 15.107 1.00 98.44 95 LEU A CA 1
ATOM 740 C C . LEU A 1 95 ? -12.336 -7.914 14.792 1.00 98.44 95 LEU A C 1
ATOM 742 O O . LEU A 1 95 ? -13.111 -7.493 15.642 1.00 98.44 95 LEU A O 1
ATOM 746 N N . LYS A 1 96 ? -12.740 -8.400 13.613 1.00 97.56 96 LYS A N 1
ATOM 747 C CA . LYS A 1 96 ? -14.150 -8.436 13.193 1.00 97.56 96 LYS A CA 1
ATOM 748 C C . LYS A 1 96 ? -14.994 -9.407 14.016 1.00 97.56 96 LYS A C 1
ATOM 750 O O . LYS A 1 96 ? -16.170 -9.149 14.232 1.00 97.56 96 LYS A O 1
ATOM 755 N N . SER A 1 97 ? -14.402 -10.494 14.510 1.00 97.94 97 SER A N 1
ATOM 756 C CA . SER A 1 97 ? -15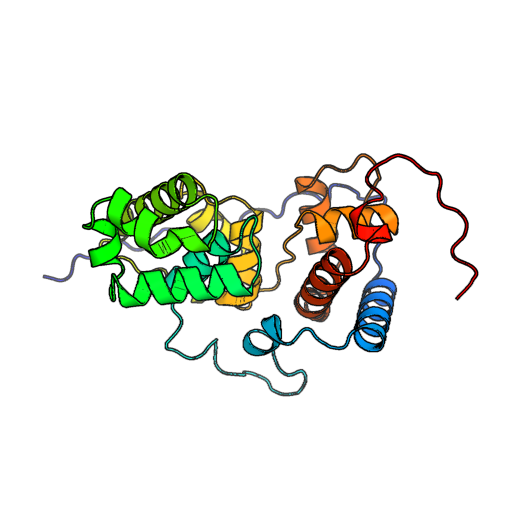.081 -11.410 15.430 1.00 97.94 97 SER A CA 1
ATOM 757 C C . SER A 1 97 ? -15.315 -10.787 16.807 1.00 97.94 97 SER A C 1
ATOM 759 O O . SER A 1 97 ? -16.329 -11.085 17.428 1.00 97.94 97 SER A O 1
ATOM 761 N N . ALA A 1 98 ? -14.378 -9.974 17.303 1.00 98.12 98 ALA A N 1
ATOM 762 C CA . ALA A 1 98 ? -14.506 -9.298 18.593 1.00 98.12 98 ALA A CA 1
ATOM 763 C C . ALA A 1 98 ? -15.372 -8.029 18.514 1.00 98.12 98 ALA A C 1
ATOM 765 O O . ALA A 1 98 ? -16.007 -7.671 19.500 1.00 98.12 98 ALA A O 1
ATOM 766 N N . PHE A 1 99 ? -15.370 -7.364 17.356 1.00 98.12 99 PHE A N 1
ATOM 767 C CA . PHE A 1 99 ? -16.094 -6.126 17.078 1.00 98.12 99 PHE A CA 1
ATOM 768 C C . PHE A 1 99 ? -16.711 -6.210 15.670 1.00 98.12 99 PHE A C 1
ATOM 770 O O . PHE A 1 99 ? -16.059 -5.846 14.682 1.00 98.12 99 PHE A O 1
ATOM 777 N N . PRO A 1 100 ? -17.948 -6.722 15.545 1.00 95.75 100 PRO A N 1
ATOM 778 C CA . PRO A 1 100 ? -18.619 -6.856 14.255 1.00 95.75 100 PRO A CA 1
ATOM 779 C C . PRO A 1 100 ? -18.758 -5.534 13.489 1.00 95.75 100 PRO A C 1
ATOM 781 O O . PRO A 1 100 ? -18.623 -5.527 12.261 1.00 95.75 100 PRO A O 1
ATOM 784 N N . THR A 1 101 ? -18.948 -4.409 14.185 1.00 96.44 101 THR A N 1
ATOM 785 C CA . THR A 1 101 ? -19.072 -3.069 13.579 1.00 96.44 101 THR A CA 1
ATOM 786 C C . THR A 1 101 ? -17.856 -2.174 13.844 1.00 96.44 101 THR A C 1
ATOM 788 O O . THR A 1 101 ? -17.115 -2.348 14.815 1.00 96.44 101 THR A O 1
ATOM 791 N N . TRP A 1 102 ? -17.626 -1.180 12.980 1.00 97.31 102 TRP A N 1
ATOM 792 C CA . TRP A 1 102 ? -16.539 -0.214 13.185 1.00 97.31 102 TRP A CA 1
ATOM 793 C C . TRP A 1 102 ? -16.851 0.785 14.307 1.00 97.31 102 TRP A C 1
ATOM 795 O O . TRP A 1 102 ? -15.935 1.286 14.963 1.00 97.31 102 TRP A O 1
ATOM 805 N N . GLU A 1 103 ? -18.132 1.026 14.578 1.00 97.31 103 GLU A N 1
ATOM 806 C CA . GLU A 1 103 ? -18.635 1.783 15.722 1.00 97.31 103 GLU A CA 1
ATOM 807 C C . GLU A 1 103 ? -18.234 1.110 17.037 1.00 97.31 103 GLU A C 1
ATOM 809 O O . GLU A 1 103 ? -17.760 1.779 17.957 1.00 97.31 103 GLU A O 1
ATOM 814 N N . GLU A 1 104 ? -18.331 -0.218 17.118 1.00 98.25 104 GLU A N 1
ATOM 815 C CA . GLU A 1 104 ? -17.827 -0.969 18.268 1.00 98.25 104 GLU A CA 1
ATOM 816 C C . GLU A 1 104 ? -16.312 -0.827 18.426 1.00 98.25 104 GLU A C 1
ATOM 818 O O . GLU A 1 104 ? -15.840 -0.605 19.540 1.00 98.25 104 GLU A O 1
ATOM 823 N N . VAL A 1 105 ? -15.536 -0.855 17.335 1.00 98.25 105 VAL A N 1
ATOM 824 C CA . VAL A 1 105 ? -14.082 -0.600 17.395 1.00 98.25 105 VAL A CA 1
ATOM 825 C C . VAL A 1 105 ? -13.778 0.817 17.902 1.00 98.25 105 VAL A C 1
ATOM 827 O O . VAL A 1 105 ? -12.833 1.020 18.675 1.00 98.25 105 VAL A O 1
ATOM 830 N N . LEU A 1 106 ? -14.561 1.816 17.482 1.00 97.50 106 LEU A N 1
ATOM 831 C CA . LEU A 1 106 ? -14.420 3.197 17.945 1.00 97.50 106 LEU A CA 1
ATOM 832 C C . LEU A 1 106 ? -14.711 3.319 19.451 1.00 97.50 106 LEU A C 1
ATOM 834 O O . LEU A 1 106 ? -13.938 3.973 20.166 1.00 97.50 106 LEU A O 1
ATOM 838 N N . ASN A 1 107 ? -15.767 2.657 19.929 1.00 97.62 107 ASN A N 1
ATOM 839 C CA . ASN A 1 107 ? -16.248 2.733 21.312 1.00 97.62 107 ASN A CA 1
ATOM 840 C C . ASN A 1 107 ? -15.470 1.841 22.294 1.00 97.62 107 ASN A C 1
ATOM 842 O O . ASN A 1 107 ? -15.363 2.179 23.470 1.00 97.62 107 ASN A O 1
ATOM 846 N N . ALA A 1 108 ? -14.885 0.734 21.834 1.00 98.12 108 ALA A N 1
ATOM 847 C CA . ALA A 1 108 ? -14.124 -0.190 22.672 1.00 98.12 108 ALA A CA 1
ATOM 848 C C . ALA A 1 108 ? -12.866 0.451 23.270 1.00 98.12 108 ALA A C 1
ATOM 850 O O . ALA A 1 108 ? -12.253 1.326 22.664 1.00 98.12 108 ALA A O 1
ATOM 851 N N . GLU A 1 109 ? -12.379 -0.022 24.415 1.00 97.88 109 GLU A N 1
ATOM 852 C CA . GLU A 1 109 ? -11.070 0.412 24.911 1.00 97.88 109 GLU A CA 1
ATOM 853 C C . GLU A 1 109 ? -9.949 0.074 23.914 1.00 97.88 109 GLU A C 1
ATOM 855 O O . GLU A 1 109 ? -9.914 -1.014 23.333 1.00 97.88 109 GLU A O 1
ATOM 860 N N . THR A 1 110 ? -8.975 0.977 23.745 1.00 97.69 110 THR A N 1
ATOM 861 C CA . THR A 1 110 ? -7.834 0.754 22.833 1.00 97.69 110 THR A CA 1
ATOM 862 C C . THR A 1 110 ? -7.097 -0.549 23.153 1.00 97.69 110 THR A C 1
ATOM 864 O O . THR A 1 110 ? -6.670 -1.251 22.239 1.00 97.69 110 THR A O 1
ATOM 867 N N . ARG A 1 111 ? -7.005 -0.908 24.440 1.00 97.81 111 ARG A N 1
ATOM 868 C CA . ARG A 1 111 ? -6.373 -2.147 24.910 1.00 97.81 111 ARG A CA 1
ATOM 869 C C . ARG A 1 111 ? -7.116 -3.405 24.446 1.00 97.81 111 ARG A C 1
ATOM 871 O O . ARG A 1 111 ? -6.479 -4.419 24.162 1.00 97.81 111 ARG A O 1
ATOM 878 N N . SER A 1 112 ? -8.440 -3.347 24.328 1.00 98.44 112 SER A N 1
ATOM 879 C CA . SER A 1 112 ? -9.254 -4.457 23.818 1.00 98.44 112 SER A CA 1
ATOM 880 C C . SER A 1 112 ? -9.036 -4.659 22.319 1.00 98.44 112 SER A C 1
ATOM 882 O O . SER A 1 112 ? -8.825 -5.789 21.877 1.00 98.44 112 SER A O 1
ATOM 884 N N . VAL A 1 113 ? -8.968 -3.565 21.551 1.00 98.62 113 VAL A N 1
ATOM 885 C CA . VAL A 1 113 ? -8.603 -3.599 20.123 1.00 98.62 113 VAL A CA 1
ATOM 886 C C . VAL A 1 113 ? -7.185 -4.149 19.941 1.00 98.62 113 VAL A C 1
ATOM 888 O O . VAL A 1 113 ? -6.966 -5.035 19.119 1.00 98.62 113 VAL A O 1
ATOM 891 N N . GLU A 1 114 ? -6.227 -3.684 20.747 1.00 98.44 114 GLU A N 1
ATOM 892 C CA . GLU A 1 114 ? -4.850 -4.189 20.754 1.00 98.44 114 GLU A CA 1
ATOM 893 C C . GLU A 1 114 ? -4.791 -5.699 21.018 1.00 98.44 114 GLU A C 1
ATOM 895 O O . GLU A 1 114 ? -4.106 -6.423 20.292 1.00 98.44 114 GLU A O 1
ATOM 900 N N . LYS A 1 115 ? -5.531 -6.190 22.022 1.00 98.50 115 LYS A N 1
ATOM 901 C CA . LYS A 1 115 ? -5.609 -7.623 22.336 1.00 98.50 115 LYS A CA 1
ATOM 902 C C . LYS A 1 115 ? -6.143 -8.423 21.146 1.00 98.50 115 LYS A C 1
ATOM 904 O O . LYS A 1 115 ? -5.561 -9.458 20.824 1.00 98.50 115 LYS A O 1
ATOM 909 N N . ALA A 1 116 ? -7.189 -7.932 20.478 1.00 98.50 116 ALA A N 1
ATOM 910 C CA . ALA A 1 116 ? -7.796 -8.598 19.326 1.00 98.50 116 ALA A CA 1
ATOM 911 C C . ALA A 1 116 ? -6.824 -8.738 18.142 1.00 98.50 116 ALA A C 1
ATOM 913 O O . ALA A 1 116 ? -6.813 -9.772 17.476 1.00 98.50 116 ALA A O 1
ATOM 914 N N . ILE A 1 117 ? -5.958 -7.745 17.911 1.00 98.56 117 ILE A N 1
ATOM 915 C CA . ILE A 1 117 ? -5.017 -7.738 16.775 1.00 98.56 117 ILE A CA 1
ATOM 916 C C . ILE A 1 117 ? -3.591 -8.159 17.149 1.00 98.56 117 ILE A C 1
ATOM 918 O O . ILE A 1 117 ? -2.683 -8.057 16.320 1.00 98.56 117 ILE A O 1
ATOM 922 N N . ARG A 1 118 ? -3.365 -8.643 18.379 1.00 97.81 118 ARG A N 1
ATOM 923 C CA . ARG A 1 118 ? -2.025 -8.934 18.924 1.00 97.81 118 ARG A CA 1
ATOM 924 C C . ARG A 1 118 ? -1.193 -9.853 18.030 1.00 97.81 118 ARG A C 1
ATOM 926 O O . ARG A 1 118 ? 0.010 -9.647 17.885 1.00 97.81 118 ARG A O 1
ATOM 933 N N . CYS A 1 119 ? -1.833 -10.831 17.393 1.00 97.12 119 CYS A N 1
ATOM 934 C CA . CYS A 1 119 ? -1.181 -11.781 16.492 1.00 97.12 119 CYS A CA 1
ATOM 935 C C . CYS A 1 119 ? -0.595 -11.135 15.219 1.00 97.12 119 CYS A C 1
ATOM 937 O O . CYS A 1 119 ? 0.268 -11.732 14.581 1.00 97.12 119 CYS A O 1
ATOM 939 N N . GLY A 1 120 ? -1.028 -9.920 14.867 1.00 95.25 120 GLY A N 1
ATOM 940 C CA . GLY A 1 120 ? -0.551 -9.155 13.718 1.00 95.25 120 GLY A CA 1
ATOM 941 C C . GLY A 1 120 ? 0.740 -8.368 13.964 1.00 95.25 120 GLY A C 1
ATOM 942 O O . GLY A 1 120 ? 1.264 -7.791 13.012 1.00 95.25 120 GLY A O 1
ATOM 943 N N . GLY A 1 121 ? 1.257 -8.322 15.199 1.00 95.69 121 GLY A N 1
ATOM 944 C CA . GLY A 1 121 ? 2.451 -7.548 15.562 1.00 95.69 121 GLY A CA 1
ATOM 945 C C . GLY A 1 121 ? 2.234 -6.027 15.541 1.00 95.69 121 GLY A C 1
ATOM 946 O O . GLY A 1 121 ? 1.326 -5.523 14.880 1.00 95.69 121 GLY A O 1
ATOM 947 N N . LEU A 1 122 ? 3.065 -5.279 16.280 1.00 95.75 122 LEU A N 1
ATOM 948 C CA . LEU A 1 122 ? 2.934 -3.818 16.467 1.00 95.75 122 LEU A CA 1
ATOM 949 C C . LEU A 1 122 ? 1.521 -3.385 16.915 1.00 95.75 122 LEU A C 1
ATOM 951 O O . LEU A 1 122 ? 1.021 -2.333 16.510 1.00 95.75 122 LEU A O 1
ATOM 955 N N . ALA A 1 123 ? 0.864 -4.220 17.723 1.00 97.06 123 ALA A N 1
ATOM 956 C CA . ALA A 1 123 ? -0.562 -4.118 18.013 1.00 97.06 123 ALA A CA 1
ATOM 957 C C . ALA A 1 123 ? -0.946 -2.798 18.691 1.00 97.06 123 ALA A C 1
ATOM 959 O O . ALA A 1 123 ? -1.917 -2.180 18.272 1.00 97.06 123 ALA A O 1
ATOM 960 N N . THR A 1 124 ? -0.147 -2.308 19.642 1.00 97.25 124 THR A N 1
ATOM 961 C CA . THR A 1 124 ? -0.365 -1.013 20.308 1.00 97.25 124 THR A CA 1
ATOM 962 C C . THR A 1 124 ? -0.443 0.132 19.289 1.00 97.25 124 THR A C 1
ATOM 964 O O . THR A 1 124 ? -1.415 0.887 19.244 1.00 97.25 124 THR A O 1
ATOM 967 N N . THR A 1 125 ? 0.545 0.216 18.388 1.00 95.69 125 THR A N 1
ATOM 9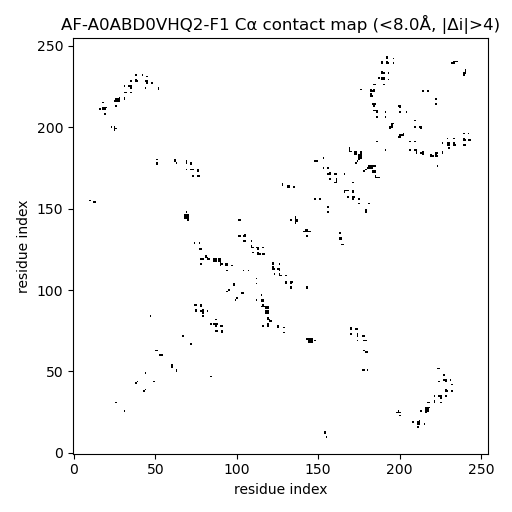68 C CA . THR A 1 125 ? 0.611 1.245 17.338 1.00 95.69 125 THR A CA 1
ATOM 969 C C . THR A 1 125 ? -0.520 1.095 16.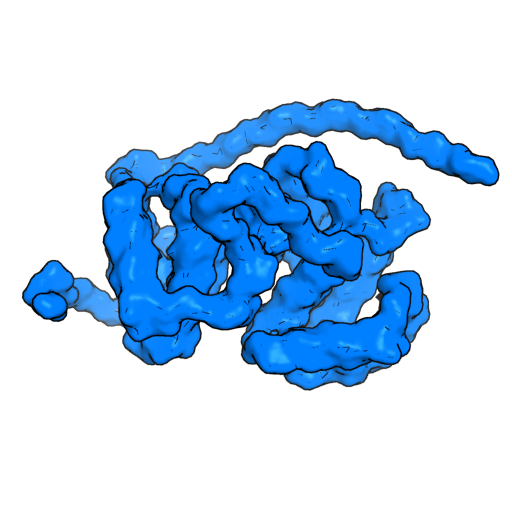322 1.00 95.69 125 THR A C 1
ATOM 971 O O . THR A 1 125 ? -1.131 2.090 15.927 1.00 95.69 125 THR A O 1
ATOM 974 N N . LYS A 1 126 ? -0.812 -0.135 15.882 1.00 96.31 126 LYS A N 1
ATOM 975 C CA . LYS A 1 126 ? -1.874 -0.404 14.903 1.00 96.31 126 LYS A CA 1
ATOM 976 C C . LYS A 1 126 ? -3.261 -0.112 15.480 1.00 96.31 126 LYS A C 1
ATOM 978 O O . LYS A 1 126 ? -4.047 0.545 14.806 1.00 96.31 126 LYS A O 1
ATOM 983 N N . ALA A 1 127 ? -3.535 -0.498 16.726 1.00 97.62 127 ALA A N 1
ATOM 984 C CA . ALA A 1 127 ? -4.802 -0.229 17.403 1.00 97.62 127 ALA A CA 1
ATOM 985 C C . ALA A 1 127 ? -5.049 1.278 17.538 1.00 97.62 127 ALA A C 1
ATOM 987 O O . ALA A 1 127 ? -6.108 1.764 17.143 1.00 97.62 127 ALA A O 1
ATOM 988 N N . ALA A 1 128 ? -4.047 2.037 17.995 1.00 95.81 128 ALA A N 1
ATOM 989 C CA . ALA A 1 128 ? -4.143 3.493 18.077 1.00 95.81 128 ALA A CA 1
ATOM 990 C C . ALA A 1 128 ? -4.433 4.137 16.706 1.00 95.81 128 ALA A C 1
ATOM 992 O O . ALA A 1 128 ? -5.285 5.018 16.603 1.00 95.81 128 ALA A O 1
ATOM 993 N N . ARG A 1 129 ? -3.768 3.678 15.635 1.00 95.75 129 ARG A N 1
ATOM 994 C CA . ARG A 1 129 ? -4.013 4.167 14.265 1.00 95.75 129 ARG A CA 1
ATOM 995 C C . ARG A 1 129 ? -5.418 3.841 13.768 1.00 95.75 129 ARG A C 1
ATOM 997 O O . ARG A 1 129 ? -6.082 4.739 13.262 1.00 95.75 129 ARG A O 1
ATOM 1004 N N . ILE A 1 130 ? -5.874 2.599 13.935 1.00 97.00 130 ILE A N 1
ATOM 1005 C CA . ILE A 1 130 ? -7.222 2.168 13.535 1.00 97.00 130 ILE A CA 1
ATOM 1006 C C . ILE A 1 130 ? -8.265 3.047 14.227 1.00 97.00 130 ILE A C 1
ATOM 1008 O O . ILE A 1 130 ? -9.090 3.656 13.552 1.00 97.00 130 ILE A O 1
ATOM 1012 N N . LYS A 1 131 ? -8.169 3.215 15.551 1.00 96.44 131 LYS A N 1
ATOM 1013 C CA . LYS A 1 131 ? -9.090 4.072 16.309 1.00 96.44 131 LYS A CA 1
ATOM 1014 C C . LYS A 1 131 ? -9.068 5.533 15.858 1.00 96.44 131 LYS A C 1
ATOM 1016 O O . LYS A 1 131 ? -10.126 6.147 15.753 1.00 96.44 131 LYS A O 1
ATOM 1021 N N . ASN A 1 132 ? -7.889 6.087 15.567 1.00 95.38 132 ASN A N 1
ATOM 1022 C CA . ASN A 1 132 ? -7.768 7.455 15.052 1.00 95.38 132 ASN A CA 1
ATOM 1023 C C . ASN A 1 132 ? -8.443 7.622 13.685 1.00 95.38 132 ASN A C 1
ATOM 1025 O O . ASN A 1 132 ? -9.044 8.663 13.433 1.00 95.38 132 ASN A O 1
ATOM 1029 N N . ILE A 1 133 ? -8.369 6.608 12.820 1.00 95.38 133 ILE A N 1
ATOM 1030 C CA . ILE A 1 133 ? -9.064 6.609 11.529 1.00 95.38 133 ILE A CA 1
ATOM 1031 C C . ILE A 1 133 ? -10.572 6.559 11.748 1.00 95.38 133 ILE A C 1
ATOM 1033 O O . ILE A 1 133 ? -11.258 7.438 11.242 1.00 95.38 133 ILE A O 1
ATOM 1037 N N . MET A 1 134 ? -11.080 5.615 12.551 1.00 96.19 134 MET A N 1
ATOM 1038 C CA . MET A 1 134 ? -12.520 5.518 12.841 1.00 96.19 134 MET A CA 1
ATOM 1039 C C . MET A 1 134 ? -13.072 6.844 13.374 1.00 96.19 134 MET A C 1
ATOM 1041 O O . MET A 1 134 ? -14.071 7.353 12.871 1.00 96.19 134 MET A O 1
ATOM 1045 N N . ARG A 1 135 ? -12.365 7.452 14.335 1.00 95.75 135 ARG A N 1
ATOM 1046 C CA . ARG A 1 135 ? -12.725 8.757 14.893 1.00 95.75 135 ARG A CA 1
ATOM 1047 C C . ARG A 1 135 ? -12.715 9.847 13.825 1.00 95.75 135 ARG A C 1
ATOM 1049 O O . ARG A 1 135 ? -13.700 10.556 13.678 1.00 95.75 135 ARG A O 1
ATOM 1056 N N . GLY A 1 136 ? -11.632 9.954 13.058 1.00 94.38 136 GLY A N 1
ATOM 1057 C CA . GLY A 1 136 ? -11.502 10.985 12.033 1.00 94.38 136 GLY A CA 1
ATOM 1058 C C . GLY A 1 136 ? -12.514 10.840 10.894 1.00 94.38 136 GLY A C 1
ATOM 1059 O O . GLY A 1 136 ? -12.882 11.844 10.289 1.00 94.38 136 GLY A O 1
ATOM 1060 N N . VAL A 1 137 ? -12.947 9.617 10.566 1.00 94.31 137 VAL A N 1
ATOM 1061 C CA . VAL A 1 137 ? -13.998 9.377 9.564 1.00 94.31 137 VAL A CA 1
ATOM 1062 C C . VAL A 1 137 ? -15.347 9.800 10.143 1.00 94.31 137 VAL A C 1
ATOM 1064 O O . VAL A 1 137 ? -16.031 10.616 9.526 1.00 94.31 137 VAL A O 1
ATOM 1067 N N . MET A 1 138 ? -15.671 9.351 11.360 1.00 95.44 138 MET A N 1
ATOM 1068 C CA . MET A 1 138 ? -16.892 9.733 12.074 1.00 95.44 138 MET A CA 1
ATOM 1069 C C . MET A 1 138 ? -17.024 11.258 12.222 1.00 95.44 138 MET A C 1
ATOM 1071 O O . MET A 1 138 ? -18.055 11.823 11.873 1.00 95.44 138 MET A O 1
ATOM 1075 N N . GLU A 1 139 ? -15.972 11.951 12.666 1.00 93.94 139 GLU A N 1
ATOM 1076 C CA . GLU A 1 139 ? -15.966 13.412 12.845 1.00 93.94 139 GLU A CA 1
ATOM 1077 C C . GLU A 1 139 ? -16.224 14.176 11.538 1.00 93.94 139 GLU A C 1
ATOM 1079 O O . GLU A 1 139 ? -16.890 15.211 11.541 1.00 93.94 139 GLU A O 1
ATOM 1084 N N . ARG A 1 140 ? -15.710 13.678 10.407 1.00 90.50 140 ARG A N 1
ATOM 1085 C CA . ARG A 1 140 ? -15.826 14.357 9.106 1.00 90.50 140 ARG A CA 1
ATOM 1086 C C . ARG A 1 140 ? -17.095 14.009 8.340 1.00 90.50 140 ARG A C 1
ATOM 1088 O O . ARG A 1 140 ? -17.542 14.818 7.529 1.00 90.50 140 ARG A O 1
ATOM 1095 N N . ARG A 1 141 ? -17.619 12.795 8.517 1.00 90.19 141 ARG A N 1
ATOM 1096 C CA . ARG A 1 141 ? -18.686 12.231 7.672 1.00 90.19 141 ARG A CA 1
ATOM 1097 C C . ARG A 1 141 ? -19.973 11.932 8.434 1.00 90.19 141 ARG A C 1
ATOM 1099 O O . ARG A 1 141 ? -21.021 11.858 7.808 1.00 90.19 141 ARG A O 1
ATOM 1106 N N . GLY A 1 142 ? -19.911 11.806 9.758 1.00 92.75 142 GLY A N 1
ATOM 1107 C CA . GLY A 1 142 ? -21.045 11.427 10.604 1.00 92.75 142 GLY A CA 1
ATOM 1108 C C . GLY A 1 142 ? -21.361 9.927 10.615 1.00 92.75 142 GLY A C 1
ATOM 1109 O O . GLY A 1 142 ? -22.268 9.522 11.331 1.00 92.75 142 GLY A O 1
ATOM 1110 N N . GLU A 1 143 ? -20.618 9.122 9.855 1.00 94.12 143 GLU A N 1
ATOM 1111 C CA . GLU A 1 143 ? -20.713 7.661 9.786 1.00 94.12 143 GLU A CA 1
ATOM 1112 C C . GLU A 1 143 ? -19.333 7.069 9.465 1.00 94.12 143 GLU A C 1
ATOM 1114 O O . GLU A 1 143 ? -18.508 7.738 8.832 1.00 94.12 143 GLU A O 1
ATOM 1119 N N . ILE A 1 144 ? -19.060 5.826 9.877 1.00 95.12 144 ILE A N 1
ATOM 1120 C CA . ILE A 1 144 ? -17.773 5.156 9.634 1.00 95.12 144 ILE A CA 1
ATOM 1121 C C . ILE A 1 144 ? -17.820 4.402 8.295 1.00 95.12 144 ILE A C 1
ATOM 1123 O O . ILE A 1 144 ? -17.775 3.178 8.227 1.00 95.12 144 ILE A O 1
ATOM 1127 N N . CYS A 1 145 ? -17.912 5.164 7.203 1.00 93.25 145 CYS A N 1
ATOM 1128 C CA . CYS A 1 145 ? -17.974 4.642 5.839 1.00 93.25 145 CYS A CA 1
ATOM 1129 C C . CYS A 1 145 ? -17.011 5.393 4.908 1.00 93.25 145 CYS A C 1
ATOM 1131 O O . CYS A 1 145 ? -16.894 6.619 4.959 1.00 93.25 145 CYS A O 1
ATOM 1133 N N . LEU A 1 146 ? -16.321 4.649 4.037 1.00 95.31 146 LEU A N 1
ATOM 1134 C CA . LEU A 1 146 ? -15.426 5.187 3.004 1.00 95.31 146 LEU A CA 1
ATOM 1135 C C . LEU A 1 146 ? -15.815 4.750 1.581 1.00 95.31 146 LEU A C 1
ATOM 1137 O O . LEU A 1 146 ? -15.083 5.043 0.640 1.00 95.31 146 LEU A O 1
ATOM 1141 N N . ASP A 1 147 ? -16.957 4.086 1.380 1.00 93.94 147 ASP A N 1
ATOM 1142 C CA . ASP 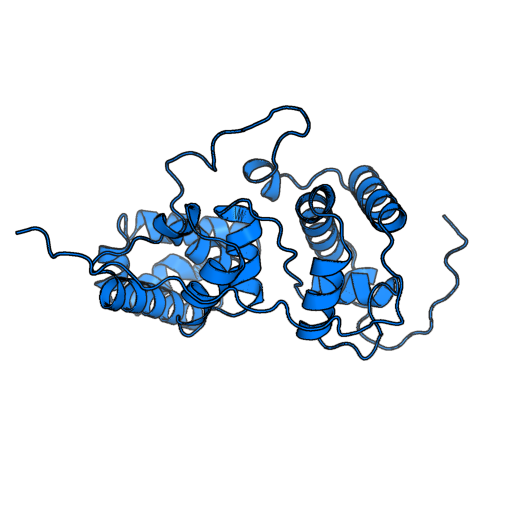A 1 147 ? -17.345 3.592 0.049 1.00 93.94 147 ASP A CA 1
ATOM 1143 C C . ASP A 1 147 ? -17.668 4.714 -0.949 1.00 93.94 147 ASP A C 1
ATOM 1145 O O . ASP A 1 147 ? -17.546 4.512 -2.156 1.00 93.94 147 ASP A O 1
ATOM 1149 N N . TYR A 1 148 ? -17.952 5.934 -0.477 1.00 91.75 148 TYR A N 1
ATOM 1150 C CA . TYR A 1 148 ? -18.066 7.110 -1.350 1.00 91.75 148 TYR A CA 1
ATOM 1151 C C . TYR A 1 148 ? -16.776 7.398 -2.141 1.00 91.75 148 TYR A C 1
ATOM 1153 O O . TYR A 1 148 ? -16.839 8.044 -3.184 1.00 91.75 148 TYR A O 1
ATOM 1161 N N . LEU A 1 149 ? -15.614 6.900 -1.688 1.00 94.38 149 LEU A N 1
ATOM 1162 C CA . LEU A 1 149 ? -14.344 7.020 -2.412 1.00 94.38 149 LEU A CA 1
ATOM 1163 C C . LEU A 1 149 ? -14.360 6.294 -3.763 1.00 94.38 149 LEU A C 1
ATOM 1165 O O . LEU A 1 149 ? -13.572 6.637 -4.637 1.00 94.38 149 LEU A O 1
ATOM 1169 N N . ARG A 1 150 ? -15.256 5.318 -3.960 1.00 92.25 150 ARG A N 1
ATOM 1170 C CA . ARG A 1 150 ? -15.383 4.574 -5.225 1.00 92.25 150 ARG A CA 1
ATOM 1171 C C . ARG A 1 150 ? -15.817 5.456 -6.397 1.00 92.25 150 ARG A C 1
ATOM 1173 O O . ARG A 1 150 ? -15.534 5.106 -7.536 1.00 92.25 150 ARG A O 1
ATOM 1180 N N . GLY A 1 151 ? -16.491 6.573 -6.121 1.00 89.62 151 GLY A N 1
ATOM 1181 C CA . GLY A 1 151 ? -16.919 7.543 -7.133 1.00 89.62 151 GLY A CA 1
ATOM 1182 C C . GLY A 1 151 ? -15.939 8.695 -7.362 1.00 89.62 151 GLY A C 1
ATOM 1183 O O . GLY A 1 151 ? -16.260 9.599 -8.126 1.00 89.62 151 GLY A O 1
ATOM 1184 N N . LEU A 1 152 ? -14.789 8.707 -6.681 1.00 92.56 152 LEU A N 1
ATOM 1185 C CA . LEU A 1 152 ? -13.814 9.793 -6.761 1.00 92.56 152 LEU A CA 1
ATOM 1186 C C . LEU A 1 152 ? -12.667 9.458 -7.719 1.00 92.56 152 LEU A C 1
ATOM 1188 O O . LEU A 1 152 ? -12.294 8.298 -7.897 1.00 92.56 152 LEU A O 1
ATOM 1192 N N . SER A 1 153 ? -12.058 10.497 -8.289 1.00 93.44 153 SER A N 1
ATOM 1193 C CA . SER A 1 153 ? -10.811 10.369 -9.044 1.00 93.44 153 SER A CA 1
ATOM 1194 C C . SER A 1 153 ? -9.631 9.983 -8.140 1.00 93.44 153 SER A C 1
ATOM 1196 O O . SER A 1 153 ? -9.637 10.212 -6.928 1.00 93.44 153 SER A O 1
ATOM 1198 N N . VAL A 1 154 ? -8.556 9.453 -8.735 1.00 92.62 154 VAL A N 1
ATOM 1199 C CA . VAL A 1 154 ? -7.310 9.106 -8.021 1.00 92.62 154 VAL A CA 1
ATOM 1200 C C . VAL A 1 154 ? -6.775 10.278 -7.187 1.00 92.62 154 VAL A C 1
ATOM 1202 O O . VAL A 1 154 ? -6.361 10.088 -6.041 1.00 92.62 154 VAL A O 1
ATOM 1205 N N . ALA A 1 155 ? -6.792 11.490 -7.747 1.00 93.06 155 ALA A N 1
ATOM 1206 C CA . ALA A 1 155 ? -6.331 12.696 -7.067 1.00 93.06 155 ALA A CA 1
ATOM 1207 C C . ALA A 1 155 ? -7.200 13.030 -5.845 1.00 93.06 155 ALA A C 1
ATOM 1209 O O . ALA A 1 155 ? -6.672 13.265 -4.759 1.00 93.06 155 ALA A O 1
ATOM 1210 N N . GLU A 1 156 ? -8.525 12.978 -5.989 1.00 94.94 156 GLU A N 1
ATOM 1211 C CA . GLU A 1 156 ? -9.460 13.239 -4.891 1.00 94.94 156 GLU A CA 1
ATOM 1212 C C . GLU A 1 156 ? -9.334 12.205 -3.768 1.00 94.94 156 GLU A C 1
ATOM 1214 O O . GLU A 1 156 ? -9.330 12.578 -2.596 1.00 94.94 156 GLU A O 1
ATOM 1219 N N . VAL A 1 157 ? -9.151 10.920 -4.094 1.00 95.50 157 VAL A N 1
ATOM 1220 C CA . VAL A 1 157 ? -8.890 9.872 -3.092 1.00 95.50 157 VAL A CA 1
ATOM 1221 C C . VAL A 1 157 ? -7.582 10.139 -2.344 1.00 95.50 157 VAL A C 1
ATOM 1223 O O . VAL A 1 157 ? -7.541 10.006 -1.118 1.00 95.50 157 VAL A O 1
ATOM 1226 N N . LYS A 1 158 ? -6.516 10.545 -3.051 1.00 95.31 158 LYS A N 1
ATOM 1227 C CA . LYS A 1 158 ? -5.239 10.938 -2.429 1.00 95.31 158 LYS A CA 1
ATOM 1228 C C . LYS A 1 158 ? -5.411 12.106 -1.469 1.00 95.31 158 LYS A C 1
ATOM 1230 O O . LYS A 1 158 ? -4.918 12.047 -0.339 1.00 95.31 158 LYS A O 1
ATOM 1235 N N . THR A 1 159 ? -6.143 13.135 -1.879 1.00 94.44 159 THR A N 1
ATOM 1236 C CA . THR A 1 159 ? -6.441 14.291 -1.031 1.00 94.44 159 THR A CA 1
ATOM 1237 C C . THR A 1 159 ? -7.309 13.923 0.169 1.00 94.44 159 THR A C 1
ATOM 1239 O O . THR A 1 159 ? -7.029 14.388 1.268 1.00 94.44 159 THR A O 1
ATOM 1242 N N . GLU A 1 160 ? -8.330 13.082 0.010 1.00 94.38 160 GLU A N 1
ATOM 1243 C CA . GLU A 1 160 ? -9.202 12.695 1.124 1.00 94.38 160 GLU A CA 1
ATOM 1244 C C . GLU A 1 160 ? -8.447 11.821 2.137 1.00 94.38 160 GLU A C 1
ATOM 1246 O O . GLU A 1 160 ? -8.429 12.118 3.333 1.00 94.38 160 GLU A O 1
ATOM 1251 N N . LEU A 1 161 ? -7.768 10.764 1.675 1.00 94.56 161 LEU A N 1
ATOM 1252 C CA . LEU A 1 161 ? -7.115 9.807 2.569 1.00 94.56 161 LEU A CA 1
ATOM 1253 C C . LEU A 1 161 ? -5.862 10.370 3.259 1.00 94.56 161 LEU A C 1
ATOM 1255 O O . LEU A 1 161 ? -5.529 9.936 4.363 1.00 94.56 161 LEU A O 1
ATOM 1259 N N . SER A 1 162 ? -5.187 11.356 2.664 1.00 91.94 162 SER A N 1
ATOM 1260 C CA . SER A 1 162 ? -4.026 12.016 3.287 1.00 91.94 162 SER A CA 1
ATOM 1261 C C . SER A 1 162 ? -4.383 12.880 4.504 1.00 91.94 162 SER A C 1
ATOM 1263 O O . SER A 1 162 ? -3.511 13.178 5.319 1.00 91.94 162 SER A O 1
ATOM 1265 N N . GLN A 1 163 ? -5.661 13.229 4.699 1.00 91.00 163 GLN A N 1
ATOM 1266 C CA . GLN A 1 163 ? -6.119 13.993 5.868 1.00 91.00 163 GLN A CA 1
ATOM 1267 C C . GLN A 1 163 ? -6.150 13.166 7.162 1.00 91.00 163 GLN A C 1
ATOM 1269 O O . GLN A 1 163 ? -6.278 13.723 8.261 1.00 91.00 163 GLN A O 1
ATOM 1274 N N . PHE A 1 164 ? -6.074 11.835 7.069 1.00 90.38 164 PHE A N 1
ATOM 1275 C CA . PHE A 1 164 ? -6.096 10.958 8.236 1.00 90.38 164 PHE A CA 1
ATOM 1276 C C . PHE A 1 164 ? -4.678 10.703 8.745 1.00 90.38 164 PHE A C 1
ATOM 1278 O O . PHE A 1 164 ? -3.852 10.050 8.103 1.00 90.38 164 PHE A O 1
ATOM 1285 N N . LYS A 1 165 ? -4.403 11.177 9.964 1.00 85.69 165 LYS A N 1
ATOM 1286 C CA . LYS A 1 165 ? -3.115 10.977 10.632 1.00 85.69 165 LYS A CA 1
ATOM 1287 C C . LYS A 1 165 ? -2.775 9.485 10.720 1.00 85.69 165 LYS A C 1
ATOM 1289 O O . LYS A 1 165 ? -3.502 8.705 11.330 1.00 85.69 165 LYS A O 1
ATOM 1294 N N . GLY A 1 166 ? -1.624 9.107 10.166 1.00 83.69 166 GLY A N 1
ATOM 1295 C CA . GLY A 1 166 ? -1.144 7.721 10.141 1.00 83.69 166 GLY A CA 1
ATOM 1296 C C . GLY A 1 166 ? -1.425 6.971 8.836 1.00 83.69 166 GLY A C 1
ATOM 1297 O O . GLY A 1 166 ? -0.939 5.848 8.689 1.00 83.69 166 GLY A O 1
ATOM 1298 N N . ILE A 1 167 ? -2.133 7.586 7.883 1.00 91.31 167 ILE A N 1
ATOM 1299 C CA . ILE A 1 167 ? -2.232 7.110 6.502 1.00 91.31 167 ILE A CA 1
ATOM 1300 C C . ILE A 1 167 ? -1.179 7.843 5.665 1.00 91.31 167 ILE A C 1
ATOM 1302 O O . ILE A 1 167 ? -1.272 9.043 5.436 1.00 91.31 167 ILE A O 1
ATOM 1306 N N . GLY A 1 168 ? -0.144 7.117 5.237 1.00 91.94 168 GLY A N 1
ATOM 1307 C CA . GLY A 1 168 ? 0.891 7.648 4.345 1.00 91.94 168 GLY A CA 1
ATOM 1308 C C . GLY A 1 168 ? 0.606 7.356 2.865 1.00 91.94 168 GLY A C 1
ATOM 1309 O O . GLY A 1 168 ? -0.231 6.496 2.571 1.00 91.94 168 GLY A O 1
ATOM 1310 N N . PRO A 1 169 ? 1.354 7.975 1.929 1.00 92.19 169 PRO A N 1
ATOM 1311 C CA . PRO A 1 169 ? 1.140 7.831 0.484 1.00 92.19 169 PRO A CA 1
ATOM 1312 C C . PRO A 1 169 ? 1.097 6.378 -0.005 1.00 92.19 169 PRO A C 1
ATOM 1314 O O . PRO A 1 169 ? 0.226 6.014 -0.787 1.00 92.19 169 PRO A O 1
ATOM 1317 N N . LYS A 1 170 ? 1.963 5.504 0.529 1.00 93.94 170 LYS A N 1
ATOM 1318 C CA . LYS A 1 170 ? 1.956 4.067 0.198 1.00 93.94 170 LYS A CA 1
ATOM 1319 C C . LYS A 1 170 ? 0.644 3.390 0.588 1.00 93.94 170 LYS A C 1
ATOM 1321 O O . LYS A 1 170 ? 0.124 2.585 -0.178 1.00 93.94 170 LYS A O 1
ATOM 1326 N N . THR A 1 171 ? 0.114 3.685 1.777 1.00 95.56 171 THR A N 1
ATOM 1327 C CA . THR A 1 171 ? -1.171 3.127 2.230 1.00 95.56 171 THR A CA 1
ATOM 1328 C C . THR A 1 171 ? -2.291 3.569 1.298 1.00 95.56 171 THR A C 1
ATOM 1330 O O . THR A 1 171 ? -3.099 2.736 0.902 1.00 95.56 171 THR A O 1
ATOM 1333 N N . VAL A 1 172 ? -2.300 4.846 0.902 1.00 96.25 172 VAL A N 1
ATOM 1334 C CA . VAL A 1 172 ? -3.285 5.376 -0.048 1.00 96.25 172 VAL A CA 1
ATOM 1335 C C . VAL A 1 172 ? -3.188 4.682 -1.403 1.00 96.25 172 VAL A C 1
ATOM 1337 O O . VAL A 1 172 ? -4.200 4.206 -1.907 1.00 96.25 172 VAL A O 1
ATOM 1340 N N . ALA A 1 173 ? -1.978 4.544 -1.950 1.00 96.50 173 ALA A N 1
ATOM 1341 C CA . ALA A 1 173 ? -1.757 3.830 -3.203 1.00 96.50 173 ALA A CA 1
ATOM 1342 C C . ALA A 1 173 ? -2.247 2.372 -3.116 1.00 96.50 173 ALA A C 1
ATOM 1344 O O . ALA A 1 173 ? -2.844 1.864 -4.060 1.00 96.50 173 ALA A O 1
ATOM 1345 N N . CYS A 1 174 ? -2.047 1.688 -1.980 1.00 96.25 174 CYS A N 1
ATOM 1346 C CA . CYS A 1 174 ? -2.585 0.340 -1.782 1.00 96.25 174 CYS A CA 1
ATOM 1347 C C . CYS A 1 174 ? -4.120 0.318 -1.748 1.00 96.25 174 CYS A C 1
ATOM 1349 O O . CYS A 1 174 ? -4.710 -0.597 -2.310 1.00 96.25 174 CYS A O 1
ATOM 1351 N N . VAL A 1 175 ? -4.777 1.294 -1.109 1.00 96.12 175 VAL A N 1
ATOM 1352 C CA . VAL A 1 175 ? -6.250 1.386 -1.126 1.00 96.12 175 VAL A CA 1
ATOM 1353 C C . VAL A 1 175 ? -6.748 1.599 -2.555 1.00 96.12 175 VAL A C 1
ATOM 1355 O O . VAL A 1 175 ? -7.663 0.899 -2.987 1.00 96.12 175 VAL A O 1
ATOM 1358 N N . LEU A 1 176 ? -6.109 2.508 -3.298 1.00 95.75 176 LEU A N 1
ATOM 1359 C CA . LEU A 1 176 ? -6.404 2.770 -4.705 1.00 95.75 176 LEU A CA 1
ATOM 1360 C C . LEU A 1 176 ? -6.296 1.501 -5.549 1.00 95.75 176 LEU A C 1
ATOM 1362 O O . LEU A 1 176 ? -7.281 1.100 -6.160 1.00 95.75 176 LEU A O 1
ATOM 1366 N N . MET A 1 177 ? -5.142 0.835 -5.514 1.00 95.19 177 MET A N 1
ATOM 1367 C CA . MET A 1 177 ? -4.890 -0.364 -6.311 1.00 95.19 177 MET A CA 1
ATOM 1368 C C . MET A 1 177 ? -5.802 -1.533 -5.912 1.00 95.19 177 MET A C 1
ATOM 1370 O O . MET A 1 177 ? -6.480 -2.104 -6.760 1.00 95.19 177 MET A O 1
ATOM 1374 N N . PHE A 1 178 ? -5.831 -1.913 -4.632 1.00 93.06 178 PHE A N 1
ATOM 1375 C CA . PHE A 1 178 ? -6.484 -3.158 -4.221 1.00 93.06 178 PHE A CA 1
ATOM 1376 C C . PHE A 1 178 ? -7.995 -3.002 -4.052 1.00 93.06 178 PHE A C 1
ATOM 1378 O O . PHE A 1 178 ? -8.739 -3.851 -4.536 1.00 93.06 178 PHE A O 1
ATOM 1385 N N . TYR A 1 179 ? -8.457 -1.921 -3.412 1.00 92.75 179 TYR A N 1
ATOM 1386 C CA . TYR A 1 179 ? -9.849 -1.790 -2.953 1.00 92.75 179 TYR A CA 1
ATOM 1387 C C . TYR A 1 179 ? -10.730 -0.892 -3.822 1.00 92.75 179 TYR A C 1
ATOM 1389 O O . TYR A 1 179 ? -11.939 -1.121 -3.914 1.00 92.75 179 TYR A O 1
ATOM 1397 N N . LEU A 1 180 ? -10.129 0.097 -4.485 1.00 92.38 180 LEU A N 1
ATOM 1398 C CA . LEU A 1 180 ? -10.814 0.963 -5.449 1.00 92.38 180 LEU A CA 1
ATOM 1399 C C . LEU A 1 180 ? -10.557 0.550 -6.899 1.00 92.38 180 LEU A C 1
ATOM 1401 O O . LEU A 1 180 ? -11.225 1.060 -7.795 1.00 92.38 180 LEU A O 1
ATOM 1405 N N . GLN A 1 181 ? -9.637 -0.396 -7.117 1.00 90.69 181 GLN A N 1
ATOM 1406 C CA . GLN A 1 181 ? -9.283 -0.920 -8.433 1.00 90.69 181 GLN A CA 1
ATOM 1407 C C . GLN A 1 181 ? -8.887 0.218 -9.398 1.00 90.69 181 GLN A C 1
ATOM 1409 O O . GLN A 1 181 ? -9.339 0.303 -10.536 1.00 90.69 181 GLN A O 1
ATOM 1414 N N . GLN A 1 182 ? -8.094 1.156 -8.894 1.00 92.44 182 GLN A N 1
ATOM 1415 C CA . GLN A 1 182 ? -7.587 2.306 -9.630 1.00 92.44 182 GLN A CA 1
ATOM 1416 C C . GLN A 1 182 ? -6.106 2.118 -9.950 1.00 92.44 182 GLN A C 1
ATOM 1418 O O . GLN A 1 182 ? -5.368 1.478 -9.197 1.00 92.44 182 GLN A O 1
ATOM 1423 N N . GLU A 1 183 ? -5.667 2.734 -11.044 1.00 91.69 183 GLU A N 1
ATOM 1424 C CA . GLU A 1 183 ? -4.339 2.505 -11.616 1.00 91.69 183 GLU A CA 1
ATOM 1425 C C . GLU A 1 183 ? -3.254 3.320 -10.897 1.00 91.69 183 GLU A C 1
ATOM 1427 O O . GLU A 1 183 ? -2.766 4.348 -11.372 1.00 91.69 183 GLU A O 1
ATOM 1432 N N . ASP A 1 184 ? -2.868 2.839 -9.719 1.00 95.69 184 ASP A N 1
ATOM 1433 C CA . ASP A 1 184 ? -1.756 3.348 -8.913 1.00 95.69 184 ASP A CA 1
ATOM 1434 C C . ASP A 1 184 ? -0.662 2.274 -8.765 1.00 95.69 184 ASP A C 1
ATOM 1436 O O . ASP A 1 184 ? -0.904 1.108 -9.060 1.00 95.69 184 ASP A O 1
ATOM 1440 N N . PHE A 1 185 ? 0.546 2.633 -8.327 1.00 96.88 185 PHE A N 1
ATOM 1441 C CA . PHE A 1 185 ? 1.677 1.708 -8.191 1.00 96.88 185 PHE A CA 1
ATOM 1442 C C . PHE A 1 185 ? 2.380 1.867 -6.832 1.00 96.88 185 PHE A C 1
ATOM 1444 O O . PHE A 1 185 ? 3.351 2.617 -6.710 1.00 96.88 185 PHE A O 1
ATOM 1451 N N . PRO A 1 186 ? 1.914 1.181 -5.769 1.00 97.00 186 PRO A N 1
ATOM 1452 C CA . PRO A 1 186 ? 2.484 1.302 -4.432 1.00 97.00 186 PRO A CA 1
ATOM 1453 C C . PRO A 1 186 ? 3.937 0.825 -4.379 1.00 97.00 186 PRO A C 1
ATOM 1455 O O . PRO A 1 186 ? 4.225 -0.356 -4.554 1.00 97.00 186 PRO A O 1
ATOM 1458 N N . VAL A 1 187 ? 4.861 1.719 -4.038 1.00 96.62 187 VAL A N 1
ATOM 1459 C CA . VAL A 1 187 ? 6.275 1.366 -3.868 1.00 96.62 187 VAL A CA 1
ATOM 1460 C C . VAL A 1 187 ? 6.555 1.058 -2.398 1.00 96.62 187 VAL A C 1
ATOM 1462 O O . VAL A 1 187 ? 6.681 1.956 -1.563 1.00 96.62 187 VAL A O 1
ATOM 1465 N N . ASP A 1 188 ? 6.624 -0.230 -2.064 1.00 93.12 188 ASP A N 1
ATOM 1466 C CA . ASP A 1 188 ? 7.084 -0.693 -0.754 1.00 93.12 188 ASP A CA 1
ATOM 1467 C C . ASP A 1 188 ? 8.606 -0.928 -0.736 1.00 93.12 188 ASP A C 1
ATOM 1469 O O . ASP A 1 188 ? 9.317 -0.626 -1.693 1.00 93.12 188 ASP A O 1
ATOM 1473 N N . THR A 1 189 ? 9.140 -1.449 0.371 1.00 91.94 189 THR A N 1
ATOM 1474 C CA . THR A 1 189 ? 10.581 -1.715 0.488 1.00 91.94 189 THR A CA 1
ATOM 1475 C C . THR A 1 189 ? 11.079 -2.770 -0.506 1.00 91.94 189 THR A C 1
ATOM 1477 O O . THR A 1 189 ? 12.217 -2.662 -0.962 1.00 91.94 189 THR A O 1
ATOM 1480 N N . HIS A 1 190 ? 10.266 -3.773 -0.847 1.00 93.69 190 HIS A N 1
ATOM 1481 C CA . HIS A 1 190 ? 10.643 -4.826 -1.789 1.00 93.69 190 HIS A CA 1
ATOM 1482 C C . HIS A 1 190 ? 10.680 -4.284 -3.214 1.00 93.69 190 HIS A C 1
ATOM 1484 O O . HIS A 1 190 ? 11.718 -4.386 -3.867 1.00 93.69 190 HIS A O 1
ATOM 1490 N N . VAL A 1 191 ? 9.595 -3.633 -3.643 1.00 96.50 191 VAL A N 1
ATOM 1491 C CA . VAL A 1 191 ? 9.495 -2.976 -4.950 1.00 96.50 191 VAL A CA 1
ATOM 1492 C C . VAL A 1 191 ? 10.637 -1.979 -5.107 1.00 96.50 191 VAL A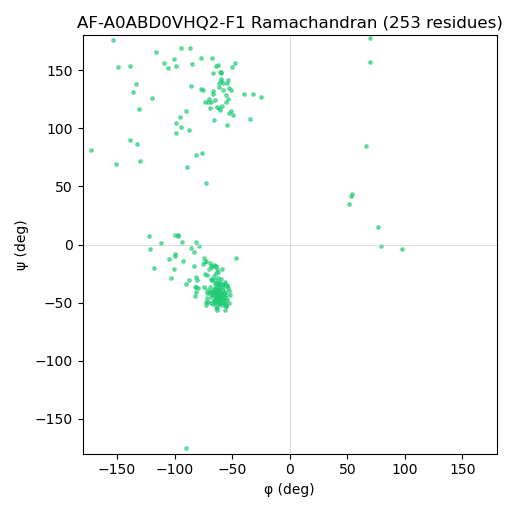 C 1
ATOM 1494 O O . VAL A 1 191 ? 11.424 -2.109 -6.035 1.00 96.50 191 VAL A O 1
ATOM 1497 N N . PHE A 1 192 ? 10.811 -1.063 -4.149 1.00 96.31 192 PHE A N 1
ATOM 1498 C CA . PHE A 1 192 ? 11.848 -0.029 -4.202 1.00 96.31 192 PHE A CA 1
ATOM 1499 C C . PHE A 1 192 ? 13.261 -0.590 -4.378 1.00 96.31 192 PHE A C 1
ATOM 1501 O O . PHE A 1 192 ? 14.061 -0.057 -5.146 1.00 96.31 192 PHE A O 1
ATOM 1508 N N . ARG A 1 193 ? 13.590 -1.660 -3.648 1.00 94.12 193 ARG A N 1
ATOM 1509 C CA . ARG A 1 193 ? 14.918 -2.276 -3.698 1.00 94.12 193 ARG A CA 1
ATOM 1510 C C . ARG A 1 193 ? 15.141 -3.022 -5.009 1.00 94.12 193 ARG A C 1
ATOM 1512 O O . ARG A 1 193 ? 16.219 -2.899 -5.583 1.00 94.12 193 ARG A O 1
ATOM 1519 N N . ILE A 1 194 ? 14.135 -3.751 -5.497 1.00 95.62 194 ILE A N 1
ATOM 1520 C CA . ILE A 1 194 ? 14.225 -4.452 -6.782 1.00 95.62 194 ILE A CA 1
ATOM 1521 C C . ILE A 1 194 ? 14.366 -3.439 -7.916 1.00 95.62 194 ILE A C 1
ATOM 1523 O O . ILE A 1 194 ? 15.321 -3.541 -8.680 1.00 95.62 194 ILE A O 1
ATOM 1527 N N . THR A 1 195 ? 13.499 -2.422 -7.985 1.00 96.44 195 THR A N 1
ATOM 1528 C CA . THR A 1 195 ? 13.535 -1.417 -9.059 1.00 96.44 195 THR A CA 1
ATOM 1529 C C . THR A 1 195 ? 14.833 -0.613 -9.066 1.00 96.44 195 THR A C 1
ATOM 1531 O O . THR A 1 195 ? 15.328 -0.275 -10.136 1.00 96.44 195 THR A O 1
ATOM 1534 N N . LYS A 1 196 ? 15.436 -0.351 -7.897 1.00 95.31 196 LYS A N 1
ATOM 1535 C CA . LYS A 1 196 ? 16.802 0.193 -7.817 1.00 95.31 196 LYS A CA 1
ATOM 1536 C C . LYS A 1 196 ? 17.836 -0.770 -8.389 1.00 95.31 196 LYS A C 1
ATOM 1538 O O . LYS A 1 196 ? 18.645 -0.374 -9.218 1.00 95.31 196 LYS A O 1
ATOM 1543 N N . SER A 1 197 ? 17.797 -2.033 -7.964 1.00 93.31 197 SER A N 1
ATOM 1544 C CA . SER A 1 197 ? 18.778 -3.041 -8.377 1.00 93.31 197 SER A CA 1
ATOM 1545 C C . SER A 1 197 ? 18.766 -3.325 -9.880 1.00 93.31 197 SER A C 1
ATOM 1547 O O . SER A 1 197 ? 19.802 -3.722 -10.404 1.00 93.31 197 SER A O 1
ATOM 1549 N N . ILE A 1 198 ? 17.625 -3.166 -10.554 1.00 94.12 198 ILE A N 1
ATOM 1550 C CA . ILE A 1 198 ? 17.485 -3.362 -12.008 1.00 94.12 198 ILE A CA 1
ATOM 1551 C C . ILE A 1 198 ? 17.576 -2.045 -12.802 1.00 94.12 198 ILE A C 1
ATOM 1553 O O . ILE A 1 198 ? 17.329 -2.035 -14.002 1.00 94.12 198 ILE A O 1
ATOM 1557 N N . GLY A 1 199 ? 17.908 -0.927 -12.144 1.00 95.56 199 GLY A N 1
ATOM 1558 C CA . GLY A 1 199 ? 18.156 0.361 -12.804 1.00 95.56 199 GLY A CA 1
ATOM 1559 C C . GLY A 1 199 ? 16.910 1.123 -13.270 1.00 95.56 199 GLY A C 1
ATOM 1560 O O . GLY A 1 199 ? 17.032 2.072 -14.037 1.00 95.56 199 GLY A O 1
ATOM 1561 N N . TRP A 1 200 ? 15.714 0.753 -12.808 1.00 97.62 200 TRP A N 1
ATOM 1562 C CA . TRP A 1 200 ? 14.465 1.454 -13.146 1.00 97.62 200 TRP A CA 1
ATOM 1563 C C . TRP A 1 200 ? 14.291 2.778 -12.404 1.00 97.62 200 TRP A C 1
ATOM 1565 O O . TRP A 1 200 ? 13.453 3.590 -12.768 1.00 97.62 200 TRP A O 1
ATOM 1575 N N . VAL A 1 201 ? 15.054 2.986 -11.335 1.00 97.38 201 VAL A N 1
ATOM 1576 C CA . VAL A 1 201 ? 15.163 4.265 -10.632 1.00 97.38 201 VAL A CA 1
ATOM 1577 C C . VAL A 1 201 ? 16.628 4.493 -10.255 1.00 97.38 201 VAL A C 1
ATOM 1579 O O . VAL A 1 201 ? 17.355 3.516 -10.044 1.00 97.38 201 VAL A O 1
ATOM 1582 N N . PRO A 1 202 ? 17.087 5.748 -10.103 1.00 95.94 202 PRO A N 1
ATOM 1583 C CA . PRO A 1 202 ? 18.465 6.018 -9.706 1.00 95.94 202 PRO A CA 1
ATOM 1584 C C . PRO A 1 202 ? 18.817 5.406 -8.345 1.00 95.94 202 PRO A C 1
ATOM 1586 O O . PRO A 1 202 ? 18.005 5.393 -7.417 1.00 95.94 202 PRO A O 1
ATOM 1589 N N . MET A 1 203 ? 20.075 5.001 -8.157 1.00 93.25 203 MET A N 1
ATOM 1590 C CA . MET A 1 203 ? 20.542 4.458 -6.870 1.00 93.25 203 MET A CA 1
ATOM 1591 C C . MET A 1 203 ? 20.348 5.440 -5.705 1.00 93.25 203 MET A C 1
ATOM 1593 O O . MET A 1 203 ? 19.971 5.040 -4.599 1.00 93.25 203 MET A O 1
ATOM 1597 N N . LYS A 1 204 ? 20.508 6.742 -5.978 1.00 93.50 204 LYS A N 1
ATOM 1598 C CA . LYS A 1 204 ? 20.296 7.842 -5.021 1.00 93.50 204 LYS A CA 1
ATOM 1599 C C . LYS A 1 204 ? 18.826 8.261 -4.862 1.00 93.50 204 LYS A C 1
ATOM 1601 O O . LYS A 1 204 ? 18.554 9.199 -4.122 1.00 93.50 204 LYS A O 1
ATOM 1606 N N . ALA A 1 205 ? 17.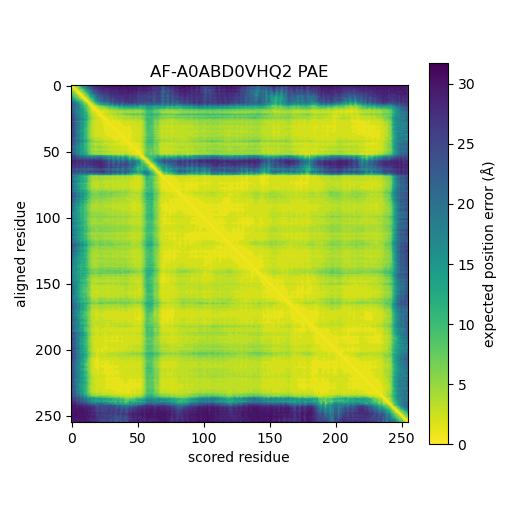882 7.602 -5.540 1.00 94.56 205 ALA A N 1
ATOM 1607 C CA . ALA A 1 205 ? 16.462 7.917 -5.416 1.00 94.56 205 ALA A CA 1
ATOM 1608 C C . ALA A 1 205 ? 15.972 7.755 -3.973 1.00 94.56 205 ALA A C 1
ATOM 1610 O O . ALA A 1 205 ? 16.355 6.805 -3.283 1.00 94.56 205 ALA A O 1
ATOM 1611 N N . ASP A 1 206 ? 15.081 8.637 -3.536 1.00 95.44 206 ASP A N 1
ATOM 1612 C CA . ASP A 1 206 ? 14.227 8.392 -2.378 1.00 95.44 206 ASP A CA 1
ATOM 1613 C C . ASP A 1 206 ? 12.947 7.648 -2.814 1.00 95.44 206 ASP A C 1
ATOM 1615 O O . ASP A 1 206 ? 12.678 7.466 -4.006 1.00 95.44 206 ASP A O 1
ATOM 1619 N N . ARG A 1 207 ? 12.172 7.147 -1.844 1.00 94.69 207 ARG A N 1
ATOM 1620 C CA . ARG A 1 207 ? 10.967 6.349 -2.136 1.00 94.69 207 ARG A CA 1
ATOM 1621 C C . ARG A 1 207 ? 9.858 7.164 -2.792 1.00 94.69 207 ARG A C 1
ATOM 1623 O O . ARG A 1 207 ? 9.077 6.596 -3.547 1.00 94.69 207 ARG A O 1
ATOM 1630 N N . GLU A 1 208 ? 9.769 8.454 -2.489 1.00 94.88 208 GLU A N 1
ATOM 1631 C CA . GLU A 1 208 ? 8.718 9.322 -3.012 1.00 94.88 208 GLU A CA 1
ATOM 1632 C C . GLU A 1 208 ? 8.937 9.577 -4.501 1.00 94.88 208 GLU A C 1
ATOM 1634 O O . GLU A 1 208 ? 8.049 9.320 -5.311 1.00 94.88 208 GLU A O 1
ATOM 1639 N N . LYS A 1 209 ? 10.154 9.957 -4.891 1.00 96.00 209 LYS A N 1
ATOM 1640 C CA . LYS A 1 209 ? 10.514 10.131 -6.301 1.00 96.00 209 LYS A CA 1
ATOM 1641 C C . LYS A 1 209 ? 10.446 8.820 -7.076 1.00 96.00 209 LYS A C 1
ATOM 1643 O O . LYS A 1 209 ? 9.964 8.809 -8.204 1.00 96.00 209 LYS A O 1
ATOM 1648 N N . ALA A 1 210 ? 10.868 7.706 -6.474 1.00 97.38 210 ALA A N 1
ATOM 1649 C CA . ALA A 1 210 ? 10.706 6.395 -7.098 1.00 97.38 210 ALA A CA 1
ATOM 1650 C C . ALA A 1 210 ? 9.229 6.059 -7.347 1.00 97.38 210 ALA A C 1
ATOM 1652 O O . ALA A 1 210 ? 8.896 5.566 -8.419 1.00 97.38 210 ALA A O 1
ATOM 1653 N N . TYR A 1 211 ? 8.344 6.359 -6.394 1.00 97.31 211 TYR A N 1
ATOM 1654 C CA . TYR A 1 211 ? 6.903 6.209 -6.573 1.00 97.31 211 TYR A CA 1
ATOM 1655 C C . TYR A 1 211 ? 6.373 7.049 -7.740 1.00 97.31 211 TYR A C 1
ATOM 1657 O O . TYR A 1 211 ? 5.720 6.495 -8.621 1.00 97.31 211 TYR A O 1
ATOM 1665 N N . LEU A 1 212 ? 6.683 8.349 -7.779 1.00 96.56 212 LEU A N 1
ATOM 1666 C CA . LEU A 1 212 ? 6.217 9.242 -8.846 1.00 96.56 212 LEU A CA 1
ATOM 1667 C C . LEU A 1 212 ? 6.671 8.763 -10.230 1.00 96.56 212 LEU A C 1
ATOM 1669 O O . LEU A 1 212 ? 5.855 8.652 -11.143 1.00 96.56 212 LEU A O 1
ATOM 1673 N N . HIS A 1 213 ? 7.951 8.412 -10.352 1.00 97.75 213 HIS A N 1
ATOM 1674 C CA . HIS A 1 213 ? 8.542 7.927 -11.592 1.00 97.75 213 HIS A CA 1
ATOM 1675 C C . HIS A 1 213 ? 7.929 6.601 -12.059 1.00 97.75 213 HIS A C 1
ATOM 1677 O O . HIS A 1 213 ? 7.429 6.491 -13.177 1.00 97.75 213 HIS A O 1
ATOM 1683 N N . LEU A 1 214 ? 7.914 5.588 -11.185 1.00 98.06 214 LEU A N 1
ATOM 1684 C CA . LEU A 1 214 ? 7.413 4.256 -11.527 1.00 98.06 214 LEU A CA 1
ATOM 1685 C C . LEU A 1 214 ? 5.911 4.285 -11.824 1.00 98.06 214 LEU A C 1
ATOM 1687 O O . LEU A 1 214 ? 5.471 3.667 -12.788 1.00 98.06 214 LEU A O 1
ATOM 1691 N N . ASN A 1 215 ? 5.125 5.038 -11.048 1.00 96.94 215 ASN A N 1
ATOM 1692 C CA . ASN A 1 215 ? 3.687 5.156 -11.279 1.00 96.94 215 ASN A CA 1
ATOM 1693 C C . ASN A 1 215 ? 3.352 5.857 -12.607 1.00 96.94 215 ASN A C 1
ATOM 1695 O O . ASN A 1 215 ? 2.293 5.591 -13.177 1.00 96.94 215 ASN A O 1
ATOM 1699 N N . LYS A 1 216 ? 4.233 6.736 -13.100 1.00 96.06 216 LYS A N 1
ATOM 1700 C CA . LYS A 1 216 ? 4.087 7.390 -14.405 1.00 96.06 216 LYS A CA 1
ATOM 1701 C C . LYS A 1 216 ? 4.554 6.507 -15.564 1.00 96.06 216 LYS A C 1
ATOM 1703 O O . LYS A 1 216 ? 3.916 6.489 -16.611 1.00 96.06 216 LYS A O 1
ATOM 1708 N N . ARG A 1 217 ? 5.672 5.796 -15.393 1.00 96.94 217 ARG A N 1
ATOM 1709 C CA . ARG A 1 217 ? 6.324 5.004 -16.449 1.00 96.94 217 ARG A CA 1
ATOM 1710 C C . ARG A 1 217 ? 5.677 3.645 -16.691 1.00 96.94 217 ARG A C 1
ATOM 1712 O O . ARG A 1 217 ? 5.621 3.201 -17.835 1.00 96.94 217 ARG A O 1
ATOM 1719 N N . ILE A 1 218 ? 5.219 2.974 -15.634 1.00 97.94 218 ILE A N 1
ATOM 1720 C CA . ILE A 1 218 ? 4.635 1.635 -15.743 1.00 97.94 218 ILE A CA 1
ATOM 1721 C C . ILE A 1 218 ? 3.239 1.751 -16.373 1.00 97.94 218 ILE A C 1
ATOM 1723 O O . ILE A 1 218 ? 2.384 2.440 -15.807 1.00 97.94 218 ILE A O 1
ATOM 1727 N N . PRO A 1 219 ? 2.976 1.066 -17.503 1.00 97.31 219 PRO A N 1
ATOM 1728 C CA . PRO A 1 219 ? 1.656 1.041 -18.126 1.00 97.31 219 PRO A CA 1
ATOM 1729 C C . PRO A 1 219 ? 0.566 0.589 -17.152 1.00 97.31 219 PRO A C 1
ATOM 1731 O O . PRO A 1 219 ? 0.767 -0.341 -16.369 1.00 97.31 219 PRO A O 1
ATOM 1734 N N . ASN A 1 220 ? -0.594 1.246 -17.204 1.00 94.94 220 ASN A N 1
ATOM 1735 C CA . ASN A 1 220 ? -1.691 1.016 -16.261 1.00 94.94 220 ASN A CA 1
ATOM 1736 C C . ASN A 1 220 ? -2.142 -0.453 -16.216 1.00 94.94 220 ASN A C 1
ATOM 17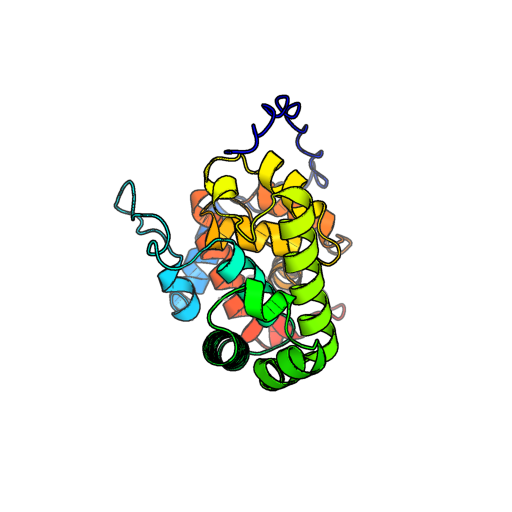38 O O . ASN A 1 220 ? -2.333 -0.996 -15.133 1.00 94.94 220 ASN A O 1
ATOM 1742 N N . ASP A 1 221 ? -2.214 -1.118 -17.369 1.00 93.69 221 ASP A N 1
ATOM 1743 C CA . ASP A 1 221 ? -2.568 -2.536 -17.509 1.00 93.69 221 ASP A CA 1
ATOM 1744 C C . ASP A 1 221 ? -1.559 -3.496 -16.854 1.00 93.69 221 ASP A C 1
ATOM 1746 O O . ASP A 1 221 ? -1.887 -4.647 -16.570 1.00 93.69 221 ASP A O 1
ATOM 1750 N N . LEU A 1 222 ? -0.338 -3.031 -16.575 1.00 96.06 222 LEU A N 1
ATOM 1751 C CA . LEU A 1 222 ? 0.725 -3.825 -15.956 1.00 96.06 222 LEU A CA 1
ATOM 1752 C C . LEU A 1 222 ? 0.889 -3.551 -14.463 1.00 96.06 222 LEU A C 1
ATOM 1754 O O . LEU A 1 222 ? 1.457 -4.392 -13.764 1.00 96.06 222 LEU A O 1
ATOM 1758 N N . LYS A 1 223 ? 0.418 -2.401 -13.962 1.00 97.25 223 LYS A N 1
ATOM 1759 C CA . LYS A 1 223 ? 0.686 -1.940 -12.589 1.00 97.25 223 LYS A CA 1
ATOM 1760 C C . LYS A 1 223 ? 0.327 -2.985 -11.543 1.00 97.25 223 LYS A C 1
ATOM 1762 O O . LYS A 1 223 ? 1.157 -3.286 -10.688 1.00 97.25 223 LYS A O 1
ATOM 1767 N N . PHE A 1 224 ? -0.882 -3.535 -11.615 1.00 96.31 224 PHE A N 1
ATOM 1768 C CA . PHE A 1 224 ? -1.378 -4.482 -10.620 1.00 96.31 224 PHE A CA 1
ATOM 1769 C C . PHE A 1 224 ? -0.539 -5.768 -10.578 1.00 96.31 224 PHE A C 1
ATOM 1771 O O . PHE A 1 224 ? 0.025 -6.105 -9.534 1.00 96.31 224 PHE A O 1
ATOM 1778 N N . ASP A 1 225 ? -0.413 -6.455 -11.717 1.00 96.06 225 ASP A N 1
ATOM 1779 C CA . ASP A 1 225 ? 0.298 -7.733 -11.798 1.00 96.06 225 ASP A CA 1
ATOM 1780 C C . ASP A 1 225 ? 1.775 -7.568 -11.433 1.00 96.06 225 ASP A C 1
ATOM 1782 O O . ASP A 1 225 ? 2.303 -8.311 -10.604 1.00 96.06 225 ASP A O 1
ATOM 1786 N N . LEU A 1 226 ? 2.429 -6.551 -11.997 1.00 97.38 226 LEU A N 1
ATOM 1787 C CA . LEU A 1 226 ? 3.840 -6.286 -11.756 1.00 97.38 226 LEU A CA 1
ATOM 1788 C C . LEU A 1 226 ? 4.104 -5.926 -10.288 1.00 97.38 226 LEU A C 1
ATOM 1790 O O . LEU A 1 226 ? 5.078 -6.408 -9.714 1.00 97.38 226 LEU A O 1
ATOM 1794 N N . ASN A 1 227 ? 3.233 -5.140 -9.643 1.00 97.81 227 ASN A N 1
ATOM 1795 C CA . ASN A 1 227 ? 3.372 -4.828 -8.219 1.00 97.81 227 ASN A CA 1
ATOM 1796 C C . ASN A 1 227 ? 3.301 -6.090 -7.354 1.00 97.81 227 ASN A C 1
ATOM 1798 O O . ASN A 1 227 ? 4.199 -6.335 -6.548 1.00 97.81 227 ASN A O 1
ATOM 1802 N N . CYS A 1 228 ? 2.270 -6.912 -7.567 1.00 96.44 228 CYS A N 1
ATOM 1803 C CA . CYS A 1 228 ? 2.065 -8.162 -6.840 1.00 96.44 228 CYS A CA 1
ATOM 1804 C C . CYS A 1 228 ? 3.269 -9.101 -6.996 1.00 96.44 228 CYS A C 1
ATOM 1806 O O . CYS A 1 228 ? 3.811 -9.600 -6.008 1.00 96.44 228 CYS A O 1
ATOM 1808 N N . LEU A 1 229 ? 3.735 -9.286 -8.234 1.00 97.25 229 LEU A N 1
ATOM 1809 C CA . LEU A 1 229 ? 4.866 -10.152 -8.554 1.00 97.25 229 LEU A CA 1
ATOM 1810 C C . LEU A 1 229 ? 6.179 -9.649 -7.944 1.00 97.25 229 LEU A C 1
ATOM 1812 O O . LEU A 1 229 ? 6.932 -10.455 -7.398 1.00 97.25 229 LEU A O 1
ATOM 1816 N N . LEU A 1 230 ? 6.449 -8.339 -7.981 1.00 97.06 230 LEU A N 1
ATOM 1817 C CA . LEU A 1 230 ? 7.649 -7.745 -7.379 1.00 97.06 230 LEU A CA 1
ATOM 1818 C C . LEU A 1 230 ? 7.646 -7.861 -5.851 1.00 97.06 230 LEU A C 1
ATOM 1820 O O . LEU A 1 230 ? 8.677 -8.186 -5.257 1.00 97.06 230 LEU A O 1
ATOM 1824 N N . VAL A 1 231 ? 6.499 -7.627 -5.206 1.00 94.81 231 VAL A N 1
ATOM 1825 C CA . VAL A 1 231 ? 6.352 -7.796 -3.753 1.00 94.81 231 VAL A CA 1
ATOM 1826 C C . VAL A 1 231 ? 6.620 -9.249 -3.362 1.00 94.81 231 VAL A C 1
ATOM 1828 O O . VAL A 1 231 ? 7.431 -9.498 -2.467 1.00 94.81 231 VAL A O 1
ATOM 1831 N N . THR A 1 232 ? 5.993 -10.210 -4.044 1.00 94.56 232 THR A N 1
ATOM 1832 C CA . THR A 1 232 ? 6.195 -11.641 -3.774 1.00 94.56 232 THR A CA 1
ATOM 1833 C C . THR A 1 232 ? 7.638 -12.054 -4.034 1.00 94.56 232 THR A C 1
ATOM 1835 O O . THR A 1 232 ? 8.266 -12.648 -3.154 1.00 94.56 232 THR A O 1
ATOM 1838 N N . HIS A 1 233 ? 8.218 -11.637 -5.162 1.00 94.94 233 HIS A N 1
ATOM 1839 C CA . HIS A 1 233 ? 9.611 -11.929 -5.488 1.00 94.94 233 HIS A CA 1
ATOM 1840 C C . HIS A 1 233 ? 10.564 -11.393 -4.414 1.00 94.94 233 HIS A C 1
ATOM 1842 O O . HIS A 1 233 ? 11.472 -12.086 -3.958 1.00 94.94 233 HIS A O 1
ATOM 1848 N N . GLY A 1 234 ? 10.341 -10.163 -3.948 1.00 92.44 234 GLY A N 1
ATOM 1849 C CA . GLY A 1 234 ? 11.176 -9.554 -2.922 1.00 92.44 234 GLY A CA 1
ATOM 1850 C C . GLY A 1 234 ? 11.053 -10.197 -1.542 1.00 92.44 234 GLY A C 1
ATOM 1851 O O . GLY A 1 234 ? 11.943 -9.965 -0.719 1.00 92.44 234 GLY A O 1
ATOM 1852 N N . LYS A 1 235 ? 9.984 -10.958 -1.271 1.00 88.19 235 LYS A N 1
ATOM 1853 C CA . LYS A 1 235 ? 9.820 -11.758 -0.047 1.00 88.19 235 LYS A CA 1
ATOM 1854 C C . LYS A 1 235 ? 10.566 -13.096 -0.139 1.00 88.19 235 LYS A C 1
ATOM 1856 O O . LYS A 1 235 ? 11.125 -13.525 0.865 1.00 88.19 235 LYS A O 1
ATOM 1861 N N . ILE A 1 236 ? 10.598 -13.732 -1.315 1.00 86.88 236 ILE A N 1
ATOM 1862 C CA . ILE A 1 236 ? 11.204 -15.066 -1.506 1.00 86.88 236 ILE A CA 1
ATOM 1863 C C . ILE A 1 236 ? 12.691 -15.015 -1.883 1.00 86.88 236 ILE A C 1
ATOM 1865 O O . ILE A 1 236 ? 13.470 -15.883 -1.499 1.00 86.88 236 ILE A O 1
ATOM 1869 N N . CYS A 1 237 ? 13.116 -14.000 -2.634 1.00 83.62 237 CYS A N 1
ATOM 1870 C CA . CYS A 1 237 ? 14.469 -13.936 -3.163 1.00 83.62 237 CYS A CA 1
ATOM 1871 C C . CYS A 1 237 ? 15.404 -13.274 -2.150 1.00 83.62 237 CYS A C 1
ATOM 1873 O O . CYS A 1 237 ? 15.501 -12.050 -2.090 1.00 83.62 237 CYS A O 1
ATOM 1875 N N . HIS A 1 238 ? 16.151 -14.072 -1.382 1.00 74.69 238 HIS A N 1
ATOM 1876 C CA . HIS A 1 238 ? 17.093 -13.567 -0.373 1.00 74.69 238 HIS A CA 1
ATOM 1877 C C . HIS A 1 238 ? 18.151 -12.609 -0.942 1.00 74.69 238 HIS A C 1
ATOM 1879 O O . HIS A 1 238 ? 18.532 -11.641 -0.288 1.00 74.69 238 HIS A O 1
ATOM 1885 N N . ARG A 1 239 ? 18.592 -12.821 -2.189 1.00 75.62 239 ARG A N 1
ATOM 1886 C CA . ARG A 1 239 ? 19.535 -11.923 -2.875 1.00 75.62 239 ARG A CA 1
ATOM 1887 C C . ARG A 1 239 ? 18.903 -10.554 -3.123 1.00 75.62 239 ARG A C 1
ATOM 1889 O O . ARG A 1 239 ? 19.485 -9.532 -2.768 1.00 75.62 239 ARG A O 1
ATOM 1896 N N . CYS A 1 240 ? 17.692 -10.539 -3.671 1.00 73.06 240 CYS A N 1
ATOM 1897 C CA . CYS A 1 240 ? 16.921 -9.317 -3.858 1.00 73.06 240 CYS A CA 1
ATOM 1898 C C . CYS A 1 240 ? 16.377 -8.765 -2.539 1.00 73.06 240 CYS A C 1
ATOM 1900 O O . CYS A 1 240 ? 15.950 -7.622 -2.541 1.00 73.06 240 CYS A O 1
ATOM 1902 N N . ALA A 1 241 ? 16.387 -9.525 -1.436 1.00 63.28 241 ALA A N 1
ATOM 1903 C CA . ALA A 1 241 ? 16.028 -9.077 -0.092 1.00 63.28 241 ALA A CA 1
ATOM 1904 C C . ALA A 1 241 ? 17.185 -8.362 0.630 1.00 63.28 241 ALA A C 1
ATOM 1906 O O . ALA A 1 241 ? 16.953 -7.367 1.319 1.00 63.28 241 ALA A O 1
ATOM 1907 N N . ASN A 1 242 ? 18.420 -8.831 0.416 1.00 56.62 242 ASN A N 1
ATOM 1908 C CA . ASN A 1 242 ? 19.607 -8.437 1.182 1.00 56.62 242 ASN A CA 1
ATOM 1909 C C . ASN A 1 242 ? 20.561 -7.472 0.454 1.00 56.62 242 ASN A C 1
ATOM 1911 O O . ASN A 1 242 ? 21.426 -6.893 1.106 1.00 56.62 242 ASN A O 1
ATOM 1915 N N . LYS A 1 243 ? 20.423 -7.248 -0.863 1.00 53.62 243 LYS A N 1
ATOM 1916 C CA . LYS A 1 243 ? 21.241 -6.285 -1.640 1.00 53.62 243 LYS A CA 1
ATOM 1917 C C . LYS A 1 243 ? 20.883 -4.810 -1.358 1.00 53.62 243 LYS A C 1
ATOM 1919 O O . LYS A 1 243 ? 20.567 -4.041 -2.257 1.00 53.62 243 LYS A O 1
ATOM 1924 N N . GLY A 1 244 ? 20.887 -4.427 -0.083 1.00 48.50 244 GLY A N 1
ATOM 1925 C CA . GLY A 1 244 ? 20.871 -3.037 0.383 1.00 48.50 244 GLY A CA 1
ATOM 1926 C C . GLY A 1 244 ? 22.263 -2.493 0.724 1.00 48.50 244 GLY A C 1
ATOM 1927 O O . GLY A 1 244 ? 22.350 -1.409 1.286 1.00 48.50 244 GLY A O 1
ATOM 1928 N N . VAL A 1 245 ? 23.331 -3.238 0.421 1.00 39.94 245 VAL A N 1
ATOM 1929 C CA . VAL A 1 245 ? 24.726 -2.838 0.649 1.00 39.94 245 VAL A CA 1
ATOM 1930 C C . VAL A 1 245 ? 25.432 -2.814 -0.703 1.00 39.94 245 VAL A C 1
ATOM 1932 O O . VAL A 1 245 ? 25.349 -3.795 -1.443 1.00 39.94 245 VAL A O 1
ATOM 1935 N N . ASP A 1 246 ? 26.058 -1.677 -1.014 1.00 42.34 246 ASP A N 1
ATOM 1936 C CA . ASP A 1 246 ? 26.843 -1.396 -2.219 1.00 42.34 246 ASP A CA 1
ATOM 1937 C C . ASP A 1 246 ? 27.608 -2.622 -2.728 1.00 42.34 246 ASP A C 1
ATOM 1939 O O . ASP A 1 246 ? 28.613 -3.034 -2.150 1.00 42.34 246 ASP A O 1
ATOM 1943 N N . GLN A 1 247 ? 27.164 -3.184 -3.849 1.00 37.25 247 GLN A N 1
ATOM 1944 C CA . GLN A 1 247 ? 28.033 -3.981 -4.703 1.00 37.25 247 GLN A CA 1
ATOM 1945 C C . GLN A 1 247 ? 27.784 -3.601 -6.163 1.00 37.25 247 GLN A C 1
ATOM 1947 O O . GLN A 1 247 ? 26.623 -3.553 -6.583 1.00 37.25 247 GLN A O 1
ATOM 1952 N N . PRO A 1 248 ? 28.851 -3.334 -6.937 1.00 35.81 248 PRO A N 1
ATOM 1953 C CA . PRO A 1 248 ? 28.739 -2.981 -8.341 1.00 35.81 248 PRO A CA 1
ATOM 1954 C C . PRO A 1 248 ? 28.088 -4.129 -9.115 1.00 35.81 248 PRO A C 1
ATOM 1956 O O . PRO A 1 248 ? 28.390 -5.308 -8.909 1.00 35.81 248 PRO A O 1
ATOM 1959 N N . THR A 1 249 ? 27.155 -3.761 -9.986 1.00 39.38 249 THR A N 1
ATOM 1960 C CA . THR A 1 249 ? 26.481 -4.638 -10.942 1.00 39.38 249 THR A CA 1
ATOM 1961 C C . THR A 1 249 ? 27.517 -5.437 -11.731 1.00 39.38 249 THR A C 1
ATOM 1963 O O . THR A 1 249 ? 28.299 -4.858 -12.477 1.00 39.38 249 THR A O 1
ATOM 1966 N N . ARG A 1 250 ? 27.527 -6.765 -11.562 1.00 32.59 250 ARG A N 1
ATOM 1967 C CA . ARG A 1 250 ? 28.097 -7.677 -12.561 1.00 32.59 250 ARG A CA 1
ATOM 1968 C C . ARG A 1 250 ? 27.020 -7.984 -13.591 1.00 32.59 250 ARG A C 1
ATOM 1970 O O . ARG A 1 250 ? 25.865 -8.192 -13.216 1.00 32.59 250 ARG A O 1
ATOM 1977 N N . ASP A 1 251 ? 27.449 -7.957 -14.842 1.00 32.94 251 ASP A N 1
ATOM 1978 C CA . ASP A 1 251 ? 26.671 -8.020 -16.071 1.00 32.94 251 ASP A CA 1
ATOM 1979 C C . ASP A 1 251 ? 25.495 -8.999 -16.044 1.00 32.94 251 ASP A C 1
ATOM 1981 O O . ASP A 1 251 ? 25.626 -10.185 -15.740 1.00 32.94 251 ASP A O 1
ATOM 1985 N N . VAL A 1 252 ? 24.335 -8.478 -16.438 1.00 39.78 252 VAL A N 1
ATOM 1986 C CA . VAL A 1 252 ? 23.180 -9.250 -16.900 1.00 39.78 252 VAL A CA 1
ATOM 1987 C C . VAL A 1 252 ? 23.471 -9.711 -18.326 1.00 39.78 252 VAL A C 1
ATOM 1989 O O . VAL A 1 252 ? 23.028 -9.106 -19.290 1.00 39.78 252 VAL A O 1
ATOM 1992 N N . ASN A 1 253 ? 24.283 -10.757 -18.436 1.00 31.58 253 ASN A N 1
ATOM 1993 C CA . ASN A 1 253 ? 24.395 -11.627 -19.606 1.00 31.58 253 ASN A CA 1
ATOM 1994 C C . ASN A 1 253 ? 24.810 -13.017 -19.111 1.00 31.58 253 ASN A C 1
ATOM 1996 O O . ASN A 1 253 ? 25.952 -13.437 -19.268 1.00 31.58 253 ASN A O 1
ATOM 2000 N N . ALA A 1 254 ? 23.885 -13.676 -18.415 1.00 33.53 254 ALA A N 1
ATOM 2001 C CA . ALA A 1 254 ? 23.877 -15.114 -18.152 1.00 33.53 254 ALA A CA 1
ATOM 2002 C C . ALA A 1 254 ? 22.542 -15.468 -17.474 1.00 33.53 254 ALA A C 1
ATOM 2004 O O . ALA A 1 254 ? 22.451 -15.537 -16.245 1.00 33.53 254 ALA A O 1
ATOM 2005 N N . LEU A 1 255 ? 21.501 -15.611 -18.294 1.00 33.09 255 LEU A N 1
ATOM 2006 C CA . LEU A 1 255 ? 20.404 -16.545 -18.046 1.00 33.09 255 LEU A CA 1
ATOM 2007 C C . LEU A 1 255 ? 20.620 -17.736 -18.978 1.00 33.09 255 LEU A C 1
ATOM 2009 O O . LEU A 1 255 ? 21.019 -17.477 -20.136 1.00 33.09 255 LEU A O 1
#

Mean predicted aligned error: 8.01 Å

Solvent-accessible surface area (backbone atoms only — not comparable to full-atom values): 14990 Å² total; per-residue (Å²): 131,86,78,81,77,72,83,75,76,82,74,74,82,72,76,78,76,78,73,75,54,79,88,53,80,48,47,42,63,65,56,52,48,50,54,37,52,53,46,36,72,73,69,46,79,62,74,90,51,54,84,61,55,77,65,95,85,50,91,73,70,74,71,70,62,94,83,67,47,45,52,59,43,48,51,49,58,58,36,38,51,89,46,49,70,70,29,16,53,52,15,48,53,38,35,44,72,76,29,82,44,68,66,48,54,51,70,45,57,63,68,58,50,15,60,39,24,45,74,12,47,67,20,68,64,48,29,56,38,53,38,49,42,43,47,54,38,30,76,73,66,77,43,84,73,45,59,74,53,70,81,47,54,74,64,56,43,50,60,59,51,56,72,37,78,89,44,48,71,52,58,47,26,43,38,34,34,58,65,58,68,37,86,42,44,54,56,47,75,37,37,49,45,44,38,33,75,72,62,45,35,62,86,86,56,53,70,67,51,42,28,56,38,48,45,68,43,48,48,65,93,45,29,63,63,38,47,54,48,37,43,53,46,27,72,70,35,63,67,62,56,60,70,84,60,97,67,84,86,74,79,95,81,82,132

Organism: Dendrobium thyrsiflorum (NCBI:txid117978)

Nearest PDB structures (foldseek):
  8a5f-assembly1_A  TM=7.705E-01  e=4.976E-10  Deinococcus radiodurans R1 = ATCC 13939 = DSM 20539
  8a5c-assembly1_A  TM=8.004E-01  e=3.600E-09  Deinococcus radiodurans R1 = ATCC 13939 = DSM 20539
  4unf-assembly1_A  TM=7.801E-01  e=3.291E-09  Deinococcus radiodurans R1 = ATCC 13939 = DSM 20539
  7yhp-assembly1_A  TM=7.856E-01  e=1.376E-07  Homo sapiens
  7yho-assembly1_A  TM=7.401E-01  e=1.885E-07  Homo sapiens

Secondary structure (DSSP, 8-state):
-----PPPPPPP-PPPPP-S-TT--PSPHHHHHHHHHHHHHHH-S-GGGGGGPPPTT-S-PPSS-TTS-HHHHHHHHHHTTTS-HHHHHHHHHHHHHH-SSHHHHHHS-HHHHHHHTGGGS-HHHHHHHHHHHHHHHHHHHSSS--GGGGGS-HHHHHHHHTTSTT--HHHHHHIIIIIS--S-----HHHHHHHHHTTSS-TT--HHHHHHHHHHHS-HHHHHHHHHHHHHHHHH-HHHHH--S------S---

Sequence (255 aa):
MPRNLKPRKPLAAAMEPPEPYPDLPFPTAEQCRSVRDDLLAFQGFPKEFERYRRPATIAAKPPLSSDESVIDGLVSILLSQNTTEANSRRAFASLKSAFPTWEEVLNAETRSVEKAIRCGGLATTKAARIKNIMRGVMERRGEICLDYLRGLSVAEVKTELSQFKGIGPKTVACVLMFYLQQEDFPVDTHVFRITKSIGWVPMKADREKAYLHLNKRIPNDLKFDLNCLLVTHGKICHRCANKGVDQPTRDVNAL

Radius of gyration: 19.59 Å; Cα contacts (8 Å, |Δi|>4): 273; chains: 1; bounding box: 63×41×48 Å